Protein AF-E9HRP8-F1 (afdb_monomer_lite)

Radius of gyration: 35.55 Å; chains: 1; bounding box: 90×83×87 Å

Sequence (215 aa):
MPLSLRKKQAQAALKKEDPLVMDTKLKIIEILQFIMNMRLDYRISCLLSIFRREFDESSPSGGASGNDTPKLLEKRIDLESISLKAESIFDNHHTKIIGDLDGQGGKTFLRVLLLLTMHDSPPLVSGALRLLFRHFSQRHEVLQAFKQVQLLVSDSDVESYKQIKADLDGLRLLVEKSELWVYKAKMATAEDEVGSPGINGGGGDEKTVAIKKDL

Structure (mmCIF, N/CA/C/O backbone):
data_AF-E9HRP8-F1
#
_entry.id   AF-E9HRP8-F1
#
loop_
_atom_site.group_PDB
_atom_site.id
_atom_site.type_symbol
_atom_site.label_atom_id
_atom_site.label_alt_id
_atom_site.label_comp_id
_atom_site.label_asym_id
_atom_site.label_entity_id
_atom_site.label_seq_id
_atom_site.pdbx_PDB_ins_code
_atom_site.Cartn_x
_atom_site.Cartn_y
_atom_site.Cartn_z
_atom_site.occupancy
_atom_site.B_iso_or_equiv
_atom_site.auth_seq_id
_atom_site.auth_comp_id
_atom_site.auth_asym_id
_atom_site.auth_atom_id
_atom_site.pdbx_PDB_model_num
ATOM 1 N N . MET A 1 1 ? -33.328 8.667 49.469 1.00 52.31 1 MET A N 1
ATOM 2 C CA . MET A 1 1 ? -32.592 8.630 48.182 1.00 52.31 1 MET A CA 1
ATOM 3 C C . MET A 1 1 ? -33.065 7.420 47.377 1.00 52.31 1 MET A C 1
ATOM 5 O O . MET A 1 1 ? -32.962 6.316 47.903 1.00 52.31 1 MET A O 1
ATOM 9 N N . PRO A 1 2 ? -33.642 7.582 46.172 1.00 62.62 2 PRO A N 1
ATOM 10 C CA . PRO A 1 2 ? -34.281 6.479 45.453 1.00 62.62 2 PRO A CA 1
ATOM 11 C C . PRO A 1 2 ? -33.259 5.505 44.835 1.00 62.62 2 PRO A C 1
ATOM 13 O O . PRO A 1 2 ? -32.265 5.908 44.229 1.00 62.62 2 PRO A O 1
ATOM 16 N N . LEU A 1 3 ? -33.530 4.203 44.973 1.00 54.78 3 LEU A N 1
ATOM 17 C CA . LEU A 1 3 ? -32.705 3.067 44.517 1.00 54.78 3 LEU A CA 1
ATOM 18 C C . LEU A 1 3 ? -32.399 3.075 43.002 1.00 54.78 3 LEU A C 1
ATOM 20 O O . LEU A 1 3 ? -31.435 2.452 42.554 1.00 54.78 3 LEU A O 1
ATOM 24 N N . SER A 1 4 ? -33.184 3.815 42.215 1.00 57.22 4 SER A N 1
ATOM 25 C CA . SER A 1 4 ? -33.002 4.017 40.773 1.00 57.22 4 SER A CA 1
ATOM 26 C C . SER A 1 4 ? -31.704 4.756 40.427 1.00 57.22 4 SER A C 1
ATOM 28 O O . SER A 1 4 ? -31.060 4.427 39.430 1.00 57.22 4 SER A O 1
ATOM 30 N N . LEU A 1 5 ? -31.271 5.698 41.271 1.00 56.72 5 LEU A N 1
ATOM 31 C CA . LEU A 1 5 ? -30.040 6.460 41.054 1.00 56.72 5 LEU A CA 1
ATOM 32 C C . LEU A 1 5 ? -28.792 5.610 41.333 1.00 56.72 5 LEU A C 1
ATOM 34 O O . LEU A 1 5 ? -27.818 5.687 40.589 1.00 56.72 5 LEU A O 1
ATOM 38 N N . ARG A 1 6 ? -28.858 4.716 42.332 1.00 57.97 6 ARG A N 1
ATOM 39 C CA . ARG A 1 6 ? -27.798 3.738 42.630 1.00 57.97 6 ARG A CA 1
ATOM 40 C C . ARG A 1 6 ? -27.628 2.704 41.518 1.00 57.97 6 ARG A C 1
ATOM 42 O O . ARG A 1 6 ? -26.495 2.392 41.181 1.00 57.97 6 ARG A O 1
ATOM 49 N N . LYS A 1 7 ? -28.714 2.213 40.903 1.00 55.69 7 LYS A N 1
ATOM 50 C CA . LYS A 1 7 ? -28.620 1.317 39.730 1.00 55.69 7 LYS A CA 1
ATOM 51 C C . LYS A 1 7 ? -28.005 2.017 38.513 1.00 55.69 7 LYS A C 1
ATOM 53 O O . LYS A 1 7 ? -27.153 1.426 37.859 1.00 55.69 7 LYS A O 1
ATOM 58 N N . LYS A 1 8 ? -28.368 3.280 38.251 1.00 56.06 8 LYS A N 1
ATOM 59 C CA . LYS A 1 8 ? -27.757 4.095 37.181 1.00 56.06 8 LYS A CA 1
ATOM 60 C C . LYS A 1 8 ? -26.274 4.383 37.437 1.00 56.06 8 LYS A C 1
ATOM 62 O O . LYS A 1 8 ? -25.475 4.275 36.516 1.00 56.06 8 LYS A O 1
ATOM 67 N N . GLN A 1 9 ? -25.896 4.700 38.676 1.00 53.97 9 GLN A N 1
ATOM 68 C CA . GLN A 1 9 ? -24.499 4.922 39.065 1.00 53.97 9 GLN A CA 1
ATOM 69 C C . GLN A 1 9 ? -23.677 3.625 39.074 1.00 53.97 9 GLN A C 1
ATOM 71 O O . GLN A 1 9 ? -22.526 3.651 38.661 1.00 53.97 9 GLN A O 1
ATOM 76 N N . ALA A 1 10 ? -24.263 2.485 39.452 1.00 51.84 10 ALA A N 1
ATOM 77 C CA . ALA A 1 10 ? -23.611 1.177 39.370 1.00 51.84 10 ALA A CA 1
ATOM 78 C C . ALA A 1 10 ? -23.413 0.721 37.913 1.00 51.84 10 ALA A C 1
ATOM 80 O O . ALA A 1 10 ? -22.346 0.222 37.574 1.00 51.84 10 ALA A O 1
ATOM 81 N N . GLN A 1 11 ? -24.385 0.964 37.023 1.00 49.06 11 GLN A N 1
ATOM 82 C CA . GLN A 1 11 ? -24.210 0.766 35.577 1.00 49.06 11 GLN A CA 1
ATOM 83 C C . GLN A 1 11 ? -23.183 1.731 34.972 1.00 49.06 11 GLN A C 1
ATOM 85 O O . GLN A 1 11 ? -22.427 1.326 34.101 1.00 49.06 11 GLN A O 1
ATOM 90 N N . ALA A 1 12 ? -23.117 2.984 35.430 1.00 51.56 12 ALA A N 1
ATOM 91 C CA . ALA A 1 12 ? -22.094 3.937 34.991 1.00 51.56 12 ALA A CA 1
ATOM 92 C C . ALA A 1 12 ? -20.687 3.575 35.507 1.00 51.56 12 ALA A C 1
ATOM 94 O O . ALA A 1 12 ? -19.706 3.788 34.802 1.00 51.56 12 ALA A O 1
ATOM 95 N N . ALA A 1 13 ? -20.587 2.985 36.701 1.00 48.41 13 ALA A N 1
ATOM 96 C CA . ALA A 1 13 ? -19.336 2.480 37.263 1.00 48.41 13 ALA A CA 1
ATOM 97 C C . ALA A 1 13 ? -18.855 1.195 36.563 1.00 48.41 13 ALA A C 1
ATOM 99 O O . ALA A 1 13 ? -17.661 1.048 36.342 1.00 48.41 13 ALA A O 1
ATOM 100 N N . LEU A 1 14 ? -19.774 0.319 36.135 1.00 49.25 14 LEU A N 1
ATOM 101 C CA . LEU A 1 14 ? -19.479 -0.847 35.284 1.00 49.25 14 LEU A CA 1
ATOM 102 C C . LEU A 1 14 ? -19.103 -0.463 33.839 1.00 49.25 14 LEU A C 1
ATOM 104 O O . LEU A 1 14 ? -18.456 -1.243 33.151 1.00 49.25 14 LEU A O 1
ATOM 108 N N . LYS A 1 15 ? -19.500 0.731 33.376 1.00 54.03 15 LYS A N 1
ATOM 109 C CA . LYS A 1 15 ? -19.160 1.283 32.051 1.00 54.03 15 LYS A CA 1
ATOM 110 C C . LYS A 1 15 ? -17.794 1.967 31.986 1.00 54.03 15 LYS A C 1
ATOM 112 O O . LYS A 1 15 ? -17.352 2.318 30.894 1.00 54.03 15 LYS A O 1
ATOM 117 N N . LYS A 1 16 ? -17.134 2.199 33.124 1.00 58.97 16 LYS A N 1
ATOM 118 C CA . LYS A 1 16 ? -15.779 2.749 33.143 1.00 58.97 16 LYS A CA 1
ATOM 119 C C . LYS A 1 16 ? -14.826 1.594 32.865 1.00 58.97 16 LYS A C 1
ATOM 121 O O . LYS A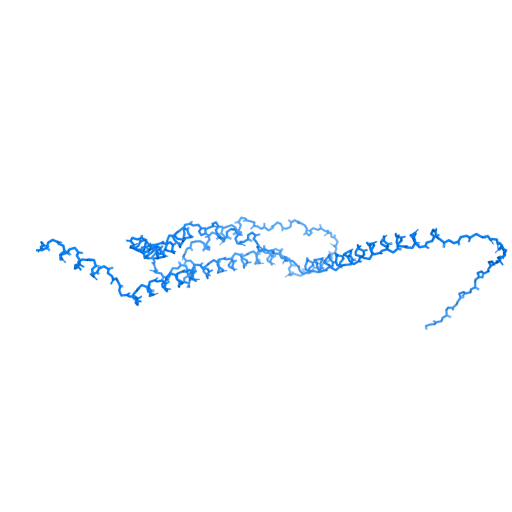 1 16 ? -14.406 0.891 33.777 1.00 58.97 16 LYS A O 1
ATOM 126 N N . GLU A 1 17 ? -14.606 1.337 31.583 1.00 63.78 17 GLU A N 1
ATOM 127 C CA . GLU A 1 17 ? -13.664 0.316 31.151 1.00 63.78 17 GLU A CA 1
ATOM 128 C C . GLU A 1 17 ? -12.289 0.591 31.771 1.00 63.78 17 GLU A C 1
ATOM 130 O O . GLU A 1 17 ? -11.898 1.753 31.922 1.00 63.78 17 GLU A O 1
ATOM 135 N N . ASP A 1 18 ? -11.596 -0.472 32.183 1.00 80.19 18 ASP A N 1
ATOM 136 C CA . ASP A 1 18 ? -10.260 -0.365 32.763 1.00 80.19 18 ASP A CA 1
ATOM 137 C C . ASP A 1 18 ? -9.366 0.442 31.799 1.00 80.19 18 ASP A C 1
ATOM 139 O O . ASP A 1 18 ? -9.326 0.111 30.605 1.00 80.19 18 ASP A O 1
ATOM 143 N N . PRO A 1 19 ? -8.674 1.501 32.265 1.00 84.62 19 PRO A N 1
ATOM 144 C CA . PRO A 1 19 ? -7.743 2.267 31.440 1.00 84.62 19 PRO A CA 1
ATOM 145 C C . PRO A 1 19 ? -6.794 1.379 30.624 1.00 84.62 19 PRO A C 1
ATOM 147 O O . PRO A 1 19 ? -6.549 1.664 29.454 1.00 84.62 19 PRO A O 1
ATOM 150 N N . LEU A 1 20 ? -6.355 0.248 31.187 1.00 87.00 20 LEU A N 1
ATOM 151 C CA . LEU A 1 20 ? -5.479 -0.703 30.505 1.00 87.00 20 LEU A CA 1
ATOM 152 C C . LEU A 1 20 ? -6.155 -1.378 29.298 1.00 87.00 20 LEU A C 1
ATOM 154 O O . LEU A 1 20 ? -5.522 -1.611 28.265 1.00 87.00 20 LEU A O 1
ATOM 158 N N . VAL A 1 21 ? -7.450 -1.690 29.400 1.00 88.94 21 VAL A N 1
ATOM 159 C CA . VAL A 1 21 ? -8.232 -2.272 28.297 1.00 88.94 21 VAL A CA 1
ATOM 160 C C . VAL A 1 21 ? -8.410 -1.242 27.186 1.00 88.94 21 VAL A C 1
ATOM 162 O O . VAL A 1 21 ? -8.265 -1.581 26.010 1.00 88.94 21 VAL A O 1
ATOM 165 N N . MET A 1 22 ? -8.655 0.020 27.541 1.00 89.88 22 MET A N 1
ATOM 166 C CA . MET A 1 22 ? -8.729 1.111 26.568 1.00 89.88 22 MET A CA 1
ATOM 167 C C . MET A 1 22 ? -7.402 1.320 25.834 1.00 89.88 22 MET A C 1
ATOM 169 O O . MET A 1 22 ? -7.402 1.386 24.602 1.00 89.88 22 MET A O 1
ATOM 173 N N . ASP A 1 23 ? -6.283 1.342 26.557 1.00 91.38 23 ASP A N 1
ATOM 174 C CA . ASP A 1 23 ? -4.944 1.446 25.968 1.00 91.38 23 ASP A CA 1
ATOM 175 C C . ASP A 1 23 ? -4.653 0.261 25.043 1.00 91.38 23 ASP A C 1
ATOM 177 O O . ASP A 1 23 ? -4.164 0.432 23.925 1.00 91.38 23 ASP A O 1
ATOM 181 N N . THR A 1 24 ? -5.050 -0.945 25.453 1.00 93.19 24 THR A N 1
ATOM 182 C CA . THR A 1 24 ? -4.925 -2.150 24.624 1.00 93.19 24 THR A CA 1
ATOM 183 C C . THR A 1 24 ? -5.731 -2.021 23.331 1.00 93.19 24 THR A C 1
ATOM 185 O O . THR A 1 24 ? -5.226 -2.329 22.252 1.00 93.19 24 THR A O 1
ATOM 188 N N . LYS A 1 25 ? -6.969 -1.517 23.393 1.00 92.25 25 LYS A N 1
ATOM 189 C CA . LYS A 1 25 ? -7.808 -1.299 22.204 1.00 92.25 25 LYS A CA 1
ATOM 190 C C . LYS A 1 25 ? -7.234 -0.237 21.265 1.00 92.25 25 LYS A C 1
ATOM 192 O O . LYS A 1 25 ? -7.278 -0.417 20.047 1.00 92.25 25 LYS A O 1
ATOM 197 N N . LEU A 1 26 ? -6.665 0.842 21.801 1.00 92.81 26 LEU A N 1
ATOM 198 C CA . LEU A 1 26 ? -5.945 1.834 20.997 1.00 92.81 26 LEU A CA 1
ATOM 199 C C . LEU A 1 26 ? -4.700 1.216 20.352 1.00 92.81 26 LEU A C 1
ATOM 201 O O . LEU A 1 26 ? -4.446 1.439 19.168 1.00 92.81 26 LEU A O 1
ATOM 205 N N . LYS A 1 27 ? -3.983 0.351 21.077 1.00 94.94 27 LYS A N 1
ATOM 206 C CA . LYS A 1 27 ? -2.830 -0.359 20.526 1.00 94.94 27 LYS A CA 1
ATOM 207 C C . LYS A 1 27 ? -3.216 -1.322 19.406 1.00 94.94 27 LYS A C 1
ATOM 209 O O . LYS A 1 27 ? -2.506 -1.407 18.405 1.00 94.94 27 LYS A O 1
ATOM 214 N N . ILE A 1 28 ? -4.369 -1.984 19.518 1.00 92.00 28 ILE A N 1
ATOM 215 C CA . ILE A 1 28 ? -4.944 -2.779 18.425 1.00 92.00 28 ILE A CA 1
ATOM 216 C C . ILE A 1 28 ? -5.132 -1.899 17.183 1.00 92.00 28 ILE A C 1
ATOM 218 O O . ILE A 1 28 ? -4.693 -2.288 16.106 1.00 92.00 28 ILE A O 1
ATOM 222 N N . ILE A 1 29 ? -5.699 -0.694 17.308 1.00 93.44 29 ILE A N 1
ATOM 223 C CA . ILE A 1 29 ? -5.870 0.230 16.172 1.00 93.44 29 ILE A CA 1
ATOM 224 C C . ILE A 1 29 ? -4.530 0.585 15.509 1.00 93.44 29 ILE A C 1
ATOM 226 O O . ILE A 1 29 ? -4.453 0.647 14.282 1.00 93.44 29 ILE A O 1
ATOM 230 N N . GLU A 1 30 ? -3.465 0.809 16.276 1.00 94.44 30 GLU A N 1
ATOM 231 C CA . GLU A 1 30 ? -2.127 1.055 15.718 1.00 94.44 30 GLU A CA 1
ATOM 232 C C . GLU A 1 30 ? -1.588 -0.153 14.943 1.00 94.44 30 GLU A C 1
ATOM 234 O O . GLU A 1 30 ? -1.087 0.002 13.829 1.00 94.44 30 GLU A O 1
ATOM 239 N N . ILE A 1 31 ? -1.739 -1.361 15.492 1.00 92.50 31 ILE A N 1
ATOM 240 C CA . ILE A 1 31 ? -1.313 -2.602 14.830 1.00 92.50 31 ILE A CA 1
ATOM 241 C C . ILE A 1 31 ? -2.098 -2.810 13.529 1.00 92.50 31 ILE A C 1
ATOM 243 O O . ILE A 1 31 ? -1.513 -3.128 12.494 1.00 92.50 31 ILE A O 1
ATOM 247 N N . LEU A 1 32 ? -3.414 -2.581 13.549 1.00 90.81 32 LEU A N 1
ATOM 248 C CA . LEU A 1 32 ? -4.253 -2.683 12.356 1.00 90.81 32 LEU A CA 1
ATOM 249 C C . LEU A 1 32 ? -3.856 -1.643 11.294 1.00 90.81 32 LEU A C 1
ATOM 251 O O . LEU A 1 32 ? -3.80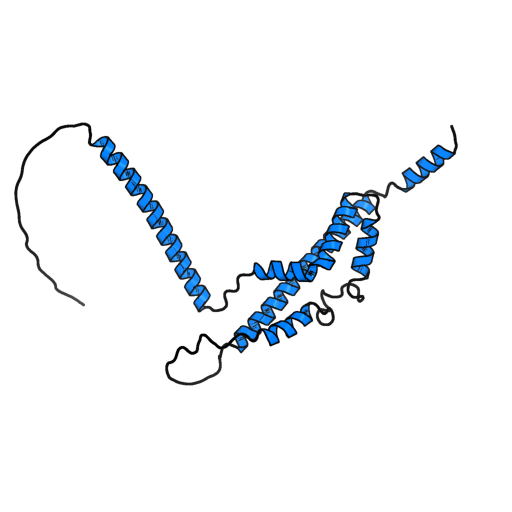6 -1.979 10.112 1.00 90.81 32 LEU A O 1
ATOM 255 N N . GLN A 1 33 ? -3.505 -0.413 11.689 1.00 92.12 33 GLN A N 1
ATOM 256 C CA . GLN A 1 33 ? -2.966 0.601 10.769 1.00 92.12 33 GLN A CA 1
ATOM 257 C C . GLN A 1 33 ? -1.641 0.161 10.143 1.00 92.12 33 GLN A C 1
ATOM 259 O O . GLN A 1 33 ? -1.474 0.279 8.928 1.00 92.12 33 GLN A O 1
ATOM 264 N N . PHE A 1 34 ? -0.723 -0.382 10.943 1.00 92.56 34 PHE A N 1
ATOM 265 C CA . PHE A 1 34 ? 0.550 -0.902 10.450 1.00 92.56 34 PHE A CA 1
ATOM 266 C C . PHE A 1 34 ? 0.346 -2.018 9.419 1.00 92.56 34 PHE A C 1
ATOM 268 O O . PHE A 1 34 ? 0.922 -1.971 8.334 1.00 92.56 34 PHE A O 1
ATOM 275 N N . ILE A 1 35 ? -0.540 -2.972 9.714 1.00 88.56 35 ILE A N 1
ATOM 276 C CA . ILE A 1 35 ? -0.907 -4.051 8.792 1.00 88.56 35 ILE A CA 1
ATOM 277 C C . ILE A 1 35 ? -1.444 -3.495 7.468 1.00 88.56 35 ILE A C 1
ATOM 279 O O . ILE A 1 35 ? -1.067 -3.978 6.401 1.00 88.56 35 ILE A O 1
ATOM 283 N N . MET A 1 36 ? -2.319 -2.485 7.515 1.00 87.88 36 MET A N 1
ATOM 284 C CA . MET A 1 36 ? -2.862 -1.869 6.303 1.00 87.88 36 MET A CA 1
ATOM 285 C C . MET A 1 36 ? -1.785 -1.187 5.457 1.00 87.88 36 MET A C 1
ATOM 287 O O . MET A 1 36 ? -1.803 -1.323 4.235 1.00 87.88 36 MET A O 1
ATOM 291 N N . ASN A 1 37 ? -0.833 -0.501 6.090 1.00 90.81 37 ASN A N 1
ATOM 292 C CA . ASN A 1 37 ? 0.284 0.130 5.388 1.00 90.81 37 ASN A CA 1
ATOM 293 C C . ASN A 1 37 ? 1.230 -0.917 4.781 1.00 90.81 37 ASN A C 1
ATOM 295 O O . ASN A 1 37 ? 1.552 -0.833 3.604 1.00 90.81 37 ASN A O 1
ATOM 299 N N . MET A 1 38 ? 1.590 -1.964 5.531 1.00 89.75 38 MET A N 1
ATOM 300 C CA . MET A 1 38 ? 2.405 -3.068 5.006 1.00 89.75 38 MET A CA 1
ATOM 301 C C . MET A 1 38 ? 1.734 -3.785 3.831 1.00 89.75 38 MET A C 1
ATOM 303 O O . MET A 1 38 ? 2.395 -4.144 2.858 1.00 89.75 38 MET A O 1
ATOM 307 N N . ARG A 1 39 ? 0.406 -3.960 3.880 1.00 86.81 39 ARG A N 1
ATOM 308 C CA . ARG A 1 39 ? -0.376 -4.475 2.746 1.00 86.81 39 ARG A CA 1
ATOM 309 C C . ARG A 1 39 ? -0.276 -3.567 1.524 1.00 86.81 39 ARG A C 1
ATOM 311 O O . ARG A 1 39 ? -0.135 -4.085 0.419 1.00 86.81 39 ARG A O 1
ATOM 318 N N . LEU A 1 40 ? -0.380 -2.251 1.709 1.00 89.62 40 LEU A N 1
ATOM 319 C CA . LEU A 1 40 ? -0.251 -1.280 0.624 1.00 89.62 40 LEU A CA 1
ATOM 320 C C . LEU A 1 40 ? 1.132 -1.392 -0.034 1.00 89.62 40 LEU A C 1
ATOM 322 O O . LEU A 1 40 ? 1.202 -1.647 -1.234 1.00 89.62 40 LEU A O 1
ATOM 326 N N . ASP A 1 41 ? 2.205 -1.317 0.752 1.00 90.94 41 ASP A N 1
ATOM 327 C CA . ASP A 1 41 ? 3.591 -1.383 0.265 1.00 90.94 41 ASP A CA 1
ATOM 328 C C . ASP A 1 41 ? 3.891 -2.691 -0.469 1.00 90.94 41 ASP A C 1
ATOM 330 O O . ASP A 1 41 ? 4.533 -2.695 -1.522 1.00 90.94 41 ASP A O 1
ATOM 334 N N . TYR A 1 42 ? 3.387 -3.812 0.050 1.00 89.94 42 TYR A N 1
ATOM 335 C CA . TYR A 1 42 ? 3.533 -5.110 -0.598 1.00 89.94 42 TYR A CA 1
ATOM 336 C C . TYR A 1 42 ? 2.836 -5.142 -1.963 1.00 89.94 42 TYR A C 1
ATOM 338 O O . TYR A 1 42 ? 3.424 -5.583 -2.948 1.00 89.94 42 TYR A O 1
ATOM 346 N N . ARG A 1 43 ? 1.604 -4.624 -2.056 1.00 89.75 43 ARG A N 1
ATOM 347 C CA . ARG A 1 43 ? 0.868 -4.556 -3.329 1.00 89.75 43 ARG A CA 1
ATOM 348 C C . ARG A 1 43 ? 1.565 -3.660 -4.346 1.00 89.75 43 ARG A C 1
ATOM 350 O O . ARG A 1 43 ? 1.661 -4.046 -5.508 1.00 89.75 43 ARG A O 1
ATOM 357 N N . ILE A 1 44 ? 2.084 -2.510 -3.913 1.00 91.44 44 ILE A N 1
ATOM 358 C CA . ILE A 1 44 ? 2.893 -1.629 -4.766 1.00 91.44 44 ILE A CA 1
ATOM 359 C C . ILE A 1 44 ? 4.139 -2.373 -5.247 1.00 91.44 44 ILE A C 1
ATOM 361 O O . ILE A 1 44 ? 4.402 -2.410 -6.444 1.00 91.44 44 ILE A O 1
ATOM 365 N N . SER A 1 45 ? 4.850 -3.053 -4.350 1.00 90.62 45 SER A N 1
ATOM 366 C CA . SER A 1 45 ? 6.045 -3.835 -4.687 1.00 90.62 45 SER A CA 1
ATOM 367 C C . SER A 1 45 ? 5.754 -4.961 -5.692 1.00 90.62 45 SER A C 1
ATOM 369 O O . SER A 1 45 ? 6.533 -5.178 -6.623 1.00 90.62 45 SER A O 1
ATOM 371 N N . CYS A 1 46 ? 4.618 -5.655 -5.561 1.00 90.00 46 CYS A N 1
ATOM 372 C CA . CYS A 1 46 ? 4.160 -6.650 -6.534 1.00 90.00 46 CYS A CA 1
ATOM 373 C C . CYS A 1 46 ? 3.851 -6.023 -7.898 1.00 90.00 46 CYS A C 1
ATOM 375 O O . CYS A 1 46 ? 4.317 -6.545 -8.909 1.00 90.00 46 CYS A O 1
ATOM 377 N N . LEU A 1 47 ? 3.120 -4.901 -7.937 1.00 90.38 47 LEU A N 1
ATOM 378 C CA . LEU A 1 47 ? 2.830 -4.179 -9.181 1.00 90.38 47 LEU A CA 1
ATOM 379 C C . LEU A 1 47 ? 4.121 -3.755 -9.883 1.00 90.38 47 LEU A C 1
ATOM 381 O O . LEU A 1 47 ? 4.297 -4.033 -11.066 1.00 90.38 47 LEU A O 1
ATOM 385 N N . LEU A 1 48 ? 5.058 -3.164 -9.142 1.00 89.19 48 LEU A N 1
ATOM 386 C CA . LEU A 1 48 ? 6.368 -2.775 -9.662 1.00 89.19 48 LEU A CA 1
ATOM 387 C C . LEU A 1 48 ? 7.149 -3.970 -10.209 1.00 89.19 48 LEU A C 1
ATOM 389 O O . LEU A 1 48 ? 7.773 -3.865 -11.258 1.00 89.19 48 LEU A O 1
ATOM 393 N N . SER A 1 49 ? 7.074 -5.121 -9.542 1.00 87.94 49 SER A N 1
ATOM 394 C CA . SER A 1 49 ? 7.728 -6.348 -10.005 1.00 87.94 49 SER A CA 1
ATOM 395 C C . SER A 1 49 ? 7.109 -6.897 -11.296 1.00 87.94 49 SER A C 1
ATOM 397 O O . SER A 1 49 ? 7.841 -7.408 -12.141 1.00 87.94 49 SER A O 1
ATOM 399 N N . ILE A 1 50 ? 5.784 -6.791 -11.465 1.00 88.94 50 ILE A N 1
ATOM 400 C CA . ILE A 1 50 ? 5.097 -7.152 -12.717 1.00 88.94 50 ILE A CA 1
ATOM 401 C C . ILE A 1 50 ? 5.552 -6.220 -13.842 1.00 88.94 50 ILE A C 1
ATOM 403 O O . ILE A 1 50 ? 5.983 -6.706 -14.884 1.00 88.94 50 ILE A O 1
ATOM 407 N N . PHE A 1 51 ? 5.519 -4.905 -13.609 1.00 86.38 51 PHE A N 1
ATOM 408 C CA . PHE A 1 51 ? 5.958 -3.909 -14.589 1.00 86.38 51 PHE A CA 1
ATOM 409 C C . PHE A 1 51 ? 7.425 -4.091 -14.981 1.00 86.38 51 PHE A C 1
ATOM 411 O O . PHE A 1 51 ? 7.743 -4.081 -16.166 1.00 86.38 51 PHE A O 1
ATOM 418 N N . ARG A 1 52 ? 8.313 -4.312 -14.003 1.00 84.69 52 ARG A N 1
ATOM 419 C CA . ARG A 1 52 ? 9.735 -4.565 -14.256 1.00 84.69 52 ARG A CA 1
ATOM 420 C C . ARG A 1 52 ? 9.940 -5.804 -15.123 1.00 84.69 52 ARG A C 1
ATOM 422 O O . ARG A 1 52 ? 10.697 -5.740 -16.078 1.00 84.69 52 ARG A O 1
ATOM 429 N N . ARG A 1 53 ? 9.256 -6.913 -14.818 1.00 84.38 53 ARG A N 1
ATOM 430 C CA . ARG A 1 53 ? 9.387 -8.154 -15.597 1.00 84.38 53 ARG A CA 1
ATOM 431 C C . ARG A 1 53 ? 8.932 -7.972 -17.040 1.00 84.38 53 ARG A C 1
ATOM 433 O O . ARG A 1 53 ? 9.639 -8.394 -17.940 1.00 84.38 53 ARG A O 1
ATOM 440 N N . GLU A 1 54 ? 7.785 -7.337 -17.252 1.00 84.00 54 GLU A N 1
ATOM 441 C CA . GLU A 1 54 ? 7.273 -7.067 -18.602 1.00 84.00 54 GLU A CA 1
ATOM 442 C C . GLU A 1 54 ? 8.204 -6.135 -19.381 1.00 84.00 54 GLU A C 1
ATOM 444 O O . GLU A 1 54 ? 8.426 -6.333 -20.572 1.00 84.00 54 GLU A O 1
ATOM 449 N N . PHE A 1 55 ? 8.823 -5.163 -18.707 1.00 76.69 55 PHE A N 1
ATOM 450 C CA . PHE A 1 55 ? 9.816 -4.305 -19.341 1.00 76.69 55 PHE A CA 1
ATOM 451 C C . PHE A 1 55 ? 11.110 -5.057 -19.697 1.00 76.69 55 PHE A C 1
ATOM 453 O O . PHE A 1 55 ? 11.601 -4.933 -20.823 1.00 76.69 55 PHE A O 1
ATOM 460 N N . ASP A 1 56 ? 11.622 -5.886 -18.784 1.00 77.06 56 ASP A N 1
ATOM 461 C CA . ASP A 1 56 ? 12.811 -6.721 -19.000 1.00 77.06 56 ASP A CA 1
ATOM 462 C C . ASP A 1 56 ? 12.574 -7.749 -20.128 1.00 77.06 56 ASP A C 1
ATOM 464 O O . ASP A 1 56 ? 13.422 -7.908 -21.001 1.00 77.06 56 ASP A O 1
ATOM 468 N N . GLU A 1 57 ? 11.405 -8.400 -20.175 1.00 72.12 57 GLU A N 1
ATOM 469 C CA . GLU A 1 57 ? 11.012 -9.352 -21.234 1.00 72.12 57 GLU A CA 1
ATOM 470 C C . GLU A 1 57 ? 10.744 -8.654 -22.581 1.00 72.12 57 GLU A C 1
ATOM 472 O O . GLU A 1 57 ? 10.997 -9.203 -23.662 1.00 72.12 57 GLU A O 1
ATOM 477 N N . SER A 1 58 ? 10.269 -7.407 -22.543 1.00 62.72 58 SER A N 1
ATOM 478 C CA . SER A 1 58 ? 10.146 -6.584 -23.744 1.00 62.72 58 SER A CA 1
ATOM 479 C C . SER A 1 58 ? 11.514 -6.133 -24.277 1.00 62.72 58 SER A C 1
ATOM 481 O O . SER A 1 58 ? 11.650 -5.948 -25.489 1.00 62.72 58 SER A O 1
ATOM 483 N N . SER A 1 59 ? 12.554 -6.070 -23.441 1.00 58.84 59 SER A N 1
ATOM 484 C CA . SER A 1 59 ? 13.913 -5.693 -23.842 1.00 58.84 59 SER A CA 1
ATOM 485 C C . SER A 1 59 ? 14.668 -6.890 -24.445 1.00 58.84 59 SER A C 1
ATOM 487 O O . SER A 1 59 ? 14.894 -7.893 -23.772 1.00 58.84 59 SER A O 1
ATOM 489 N N . PRO A 1 60 ? 15.087 -6.847 -25.723 1.00 53.78 60 PRO A N 1
ATOM 490 C CA . PRO A 1 60 ? 15.783 -7.969 -26.336 1.00 53.78 60 PRO A CA 1
ATOM 491 C C . PRO A 1 60 ? 17.217 -8.040 -25.801 1.00 53.78 60 PRO A C 1
ATOM 493 O O . PRO A 1 60 ? 18.090 -7.304 -26.251 1.00 53.78 60 PRO A O 1
ATOM 496 N N . SER A 1 61 ? 17.497 -8.950 -24.872 1.00 61.81 61 SER A N 1
ATOM 497 C CA . SER A 1 61 ? 18.875 -9.343 -24.561 1.00 61.81 61 SER A CA 1
ATOM 498 C C . SER A 1 61 ? 19.072 -10.822 -24.886 1.00 61.81 61 SER A C 1
ATOM 500 O O . SER A 1 61 ? 18.841 -11.711 -24.074 1.00 61.81 61 SER A O 1
ATOM 502 N N . GLY A 1 62 ? 19.473 -11.083 -26.136 1.00 46.06 62 GLY A N 1
ATOM 503 C CA . GLY A 1 62 ? 19.713 -12.441 -26.620 1.00 46.06 62 GLY A CA 1
ATOM 504 C C . GLY A 1 62 ? 20.132 -12.559 -28.089 1.00 46.06 62 GLY A C 1
ATOM 505 O O . GLY A 1 62 ? 19.476 -13.271 -28.833 1.00 46.06 62 GLY A O 1
ATOM 506 N N . GLY A 1 63 ? 21.237 -11.916 -28.489 1.00 45.81 63 GLY A N 1
ATOM 507 C CA . GLY A 1 63 ? 22.095 -12.420 -29.575 1.00 45.81 63 GLY A CA 1
ATOM 508 C C . GLY A 1 63 ? 21.893 -11.892 -31.008 1.00 45.81 63 GLY A C 1
ATOM 509 O O . GLY A 1 63 ? 20.858 -12.088 -31.627 1.00 45.81 63 GLY A O 1
ATOM 510 N N . ALA A 1 64 ? 23.006 -11.377 -31.544 1.00 44.06 64 ALA A N 1
ATOM 511 C CA . ALA A 1 64 ? 23.433 -11.335 -32.949 1.00 44.06 64 ALA A CA 1
ATOM 512 C C . ALA A 1 64 ? 22.856 -10.285 -33.934 1.00 44.06 64 ALA A C 1
ATOM 514 O O . ALA A 1 64 ? 21.750 -10.391 -34.444 1.00 44.06 64 ALA A O 1
ATOM 515 N N . SER A 1 65 ? 23.800 -9.430 -34.357 1.00 41.28 65 SER A N 1
ATOM 516 C CA . SER A 1 65 ? 24.060 -8.995 -35.739 1.00 41.28 65 SER A CA 1
ATOM 517 C C . SER A 1 65 ? 23.297 -7.789 -36.300 1.00 41.28 65 SER A C 1
ATOM 519 O O . SER A 1 65 ? 22.164 -7.909 -36.739 1.00 41.28 65 SER A O 1
ATOM 521 N N . GLY A 1 66 ? 24.042 -6.682 -36.426 1.00 48.16 66 GLY A N 1
ATOM 522 C CA . GLY A 1 66 ? 24.176 -5.914 -37.670 1.00 48.16 66 GLY A CA 1
ATOM 523 C C . GLY A 1 66 ? 22.984 -5.079 -38.152 1.00 48.16 66 GLY A C 1
ATOM 524 O O . GLY A 1 66 ? 21.924 -5.605 -38.461 1.00 48.16 66 GLY A O 1
ATOM 525 N N . ASN A 1 67 ? 23.274 -3.796 -38.380 1.00 39.53 67 ASN A N 1
ATOM 526 C CA . ASN A 1 67 ? 22.495 -2.775 -39.087 1.00 39.53 67 ASN A CA 1
ATOM 527 C C . ASN A 1 67 ? 21.319 -2.119 -38.348 1.00 39.53 67 ASN A C 1
ATOM 529 O O . ASN A 1 67 ? 20.207 -2.634 -38.273 1.00 39.53 67 ASN A O 1
ATOM 533 N N . ASP A 1 68 ? 21.592 -0.887 -37.911 1.00 47.03 68 ASP A N 1
ATOM 534 C CA . ASP A 1 68 ? 20.879 0.331 -38.305 1.00 47.03 68 ASP A CA 1
ATOM 535 C C . ASP A 1 68 ? 19.372 0.189 -38.550 1.00 47.03 68 ASP A C 1
ATOM 537 O O . ASP A 1 68 ? 18.919 -0.132 -39.645 1.00 47.03 68 ASP A O 1
ATOM 541 N N . THR A 1 69 ? 18.573 0.506 -37.531 1.00 42.06 69 THR A N 1
ATOM 542 C CA . THR A 1 69 ? 17.359 1.340 -37.644 1.00 42.06 69 THR A CA 1
ATOM 543 C C . THR A 1 69 ? 16.789 1.611 -36.245 1.00 42.06 69 THR A C 1
ATOM 545 O O . THR A 1 69 ? 16.768 0.707 -35.407 1.00 42.06 69 THR A O 1
ATOM 548 N N . PRO A 1 70 ? 16.266 2.818 -35.956 1.00 44.06 70 PRO A N 1
ATOM 549 C CA . PRO A 1 70 ? 15.658 3.136 -34.671 1.00 44.06 70 PRO A CA 1
ATOM 550 C C . PRO A 1 70 ? 14.240 2.546 -34.620 1.00 44.06 70 PRO A C 1
ATOM 552 O O . PRO A 1 70 ? 13.246 3.258 -34.685 1.00 44.06 70 PRO A O 1
ATOM 555 N N . LYS A 1 71 ? 14.127 1.220 -34.508 1.00 42.88 71 LYS A N 1
ATOM 556 C CA . LYS A 1 71 ? 12.871 0.522 -34.160 1.00 42.88 71 LYS A CA 1
ATOM 557 C C . LYS A 1 71 ? 12.683 0.399 -32.640 1.00 42.88 71 LYS A C 1
ATOM 559 O O . LYS A 1 71 ? 11.939 -0.452 -32.167 1.00 42.88 71 LYS A O 1
ATOM 564 N N . LEU A 1 72 ? 13.374 1.241 -31.870 1.00 45.78 72 LEU A N 1
ATOM 565 C CA . LEU A 1 72 ? 13.442 1.188 -30.406 1.00 45.78 72 LEU A CA 1
ATOM 566 C C . LEU A 1 72 ? 12.211 1.803 -29.709 1.00 45.78 72 LEU A C 1
ATOM 568 O O . LEU A 1 72 ? 12.091 1.712 -28.496 1.00 45.78 72 LEU A O 1
ATOM 572 N N . LEU A 1 73 ? 11.290 2.419 -30.459 1.00 44.41 73 LEU A N 1
ATOM 573 C CA . LEU A 1 73 ? 10.184 3.204 -29.893 1.00 44.41 73 LEU A CA 1
ATOM 574 C C . LEU A 1 73 ? 8.826 2.488 -29.827 1.00 44.41 73 LEU A C 1
ATOM 576 O O . LEU A 1 73 ? 7.890 3.047 -29.267 1.00 44.41 73 LEU A O 1
ATOM 580 N N . GLU A 1 74 ? 8.684 1.269 -30.357 1.00 46.56 74 GLU A N 1
ATOM 581 C CA . GLU A 1 74 ? 7.348 0.664 -30.524 1.00 46.56 74 GLU A CA 1
ATOM 582 C C . GLU A 1 74 ? 7.218 -0.814 -30.140 1.00 46.56 74 GLU A C 1
ATOM 584 O O . GLU A 1 74 ? 6.261 -1.477 -30.542 1.00 46.56 74 GLU A O 1
ATOM 589 N N . LYS A 1 75 ? 8.094 -1.357 -29.288 1.00 54.22 75 LYS A N 1
ATOM 590 C CA . LYS A 1 75 ? 7.724 -2.592 -28.581 1.00 54.22 75 LYS A CA 1
ATOM 591 C C . LYS A 1 75 ? 6.814 -2.204 -27.415 1.00 54.22 75 LYS A C 1
ATOM 593 O O . LYS A 1 75 ? 7.275 -1.961 -26.306 1.00 54.22 75 LYS A O 1
ATOM 598 N N . ARG A 1 76 ? 5.521 -2.019 -27.720 1.00 63.16 76 ARG A N 1
ATOM 599 C CA . ARG A 1 76 ? 4.498 -1.636 -26.739 1.00 63.16 76 ARG A CA 1
ATOM 600 C C . ARG A 1 76 ? 4.532 -2.629 -25.588 1.00 63.16 76 ARG A C 1
ATOM 602 O O . ARG A 1 76 ? 4.320 -3.818 -25.798 1.00 63.16 76 ARG A O 1
ATOM 609 N N . ILE A 1 77 ? 4.770 -2.109 -24.391 1.00 73.62 77 ILE A N 1
ATOM 610 C CA . ILE A 1 77 ? 4.461 -2.792 -23.140 1.00 73.62 77 ILE A CA 1
ATOM 611 C C . ILE A 1 77 ? 3.053 -3.390 -23.276 1.00 73.62 77 ILE A C 1
ATOM 613 O O . ILE A 1 77 ? 2.110 -2.662 -23.607 1.00 73.62 77 ILE A O 1
ATOM 617 N N . ASP A 1 78 ? 2.916 -4.698 -23.056 1.00 82.62 78 ASP A N 1
ATOM 618 C CA . ASP A 1 78 ? 1.624 -5.378 -23.120 1.00 82.62 78 ASP A CA 1
ATOM 619 C C . ASP A 1 78 ? 0.806 -5.041 -21.865 1.00 82.62 78 ASP A C 1
ATOM 621 O O . ASP A 1 78 ? 0.845 -5.714 -20.832 1.00 82.62 78 ASP A O 1
ATOM 625 N N . LEU A 1 79 ? 0.079 -3.927 -21.955 1.00 84.94 79 LEU A N 1
ATOM 626 C CA . LEU A 1 79 ? -0.777 -3.433 -20.881 1.00 84.94 79 LEU A CA 1
ATOM 627 C C . LEU A 1 79 ? -1.912 -4.410 -20.540 1.00 84.94 79 LEU A C 1
ATOM 629 O O . LEU A 1 79 ? -2.393 -4.388 -19.408 1.00 84.94 79 LEU A O 1
ATOM 633 N N . GLU A 1 80 ? -2.337 -5.262 -21.478 1.00 86.75 80 GLU A N 1
ATOM 634 C CA . GLU A 1 80 ? -3.403 -6.240 -21.251 1.00 86.75 80 GLU A CA 1
ATOM 635 C C . GLU A 1 80 ? -2.893 -7.393 -20.378 1.00 86.75 80 GLU A C 1
ATOM 637 O O . GLU A 1 80 ? -3.491 -7.690 -19.338 1.00 86.75 80 GLU A O 1
ATOM 642 N N . SER A 1 81 ? -1.721 -7.949 -20.712 1.00 86.25 81 SER A N 1
ATOM 643 C CA . SER A 1 81 ? -1.009 -8.921 -19.864 1.00 86.25 81 SER A CA 1
ATOM 644 C C . SER A 1 81 ? -0.744 -8.362 -18.461 1.00 86.25 81 SER A C 1
ATOM 646 O O . SER A 1 81 ? -1.014 -9.031 -17.455 1.00 86.25 81 SER A O 1
ATOM 648 N N . ILE A 1 82 ? -0.279 -7.109 -18.366 1.00 87.69 82 ILE A N 1
ATOM 649 C CA . ILE A 1 82 ? -0.049 -6.441 -17.076 1.00 87.69 82 ILE A CA 1
ATOM 650 C C . ILE A 1 82 ? -1.341 -6.332 -16.277 1.00 87.69 82 ILE A C 1
ATOM 652 O O . ILE A 1 82 ? -1.331 -6.631 -15.084 1.00 87.69 82 ILE A O 1
ATOM 656 N N . SER A 1 83 ? -2.441 -5.917 -16.909 1.00 87.56 83 SER A N 1
ATOM 657 C CA . SER A 1 83 ? -3.731 -5.756 -16.236 1.00 87.56 83 SER A CA 1
ATOM 658 C C . SER A 1 83 ? -4.205 -7.074 -15.627 1.00 87.56 83 SER A C 1
ATOM 660 O O . SER A 1 83 ? -4.515 -7.120 -14.437 1.00 87.56 83 SER A O 1
ATOM 662 N N . LEU A 1 84 ? -4.173 -8.166 -16.397 1.00 88.00 84 LEU A N 1
ATOM 663 C CA . LEU A 1 84 ? -4.571 -9.496 -15.924 1.00 88.00 84 LEU A CA 1
ATOM 664 C C . LEU A 1 84 ? -3.695 -9.979 -14.758 1.00 88.00 84 LEU A C 1
ATOM 666 O O . LEU A 1 84 ? -4.195 -10.480 -13.749 1.00 88.00 84 LEU A O 1
ATOM 670 N N . LYS A 1 85 ? -2.373 -9.785 -14.848 1.00 87.50 85 LYS A N 1
ATOM 671 C CA . LYS A 1 85 ? -1.444 -10.138 -13.761 1.00 87.50 85 LYS A CA 1
ATOM 672 C C . LYS A 1 85 ? -1.668 -9.258 -12.526 1.00 87.50 85 LYS A C 1
ATOM 674 O O . LYS A 1 85 ? -1.577 -9.753 -11.403 1.00 87.50 85 LYS A O 1
ATOM 679 N N . ALA A 1 86 ? -1.985 -7.978 -12.706 1.00 88.62 86 ALA A N 1
ATOM 680 C CA . ALA A 1 86 ? -2.239 -7.033 -11.624 1.00 88.62 86 ALA A CA 1
ATOM 681 C C . ALA A 1 86 ? -3.546 -7.326 -10.870 1.00 88.62 86 ALA A C 1
ATOM 683 O O . ALA A 1 86 ? -3.589 -7.149 -9.652 1.00 88.62 86 ALA A O 1
ATOM 684 N N . GLU A 1 87 ? -4.591 -7.816 -11.543 1.00 87.50 87 GLU A N 1
ATOM 685 C CA . GLU A 1 87 ? -5.845 -8.215 -10.885 1.00 87.50 87 GLU A CA 1
ATOM 686 C C . GLU A 1 87 ? -5.618 -9.304 -9.827 1.00 87.50 87 GLU A C 1
ATOM 688 O O . GLU A 1 87 ? -6.166 -9.219 -8.723 1.00 87.50 87 GLU A O 1
ATOM 693 N N . SER A 1 88 ? -4.693 -10.233 -10.089 1.00 84.12 88 SER A N 1
ATOM 694 C CA . SER A 1 88 ? -4.326 -11.296 -9.145 1.00 84.12 88 SER A CA 1
ATOM 695 C C . SER A 1 88 ? -3.724 -10.796 -7.820 1.00 84.12 88 SER A C 1
ATOM 697 O O . SER A 1 88 ? -3.731 -11.519 -6.826 1.00 84.12 88 SER A O 1
ATOM 699 N N . ILE A 1 89 ? -3.232 -9.549 -7.762 1.00 84.44 89 ILE A N 1
ATOM 700 C CA . ILE A 1 89 ? -2.725 -8.928 -6.523 1.00 84.44 89 ILE A CA 1
ATOM 701 C C . ILE A 1 89 ? -3.877 -8.597 -5.563 1.00 84.44 89 ILE A C 1
ATOM 703 O O . ILE A 1 89 ? -3.696 -8.590 -4.339 1.00 84.44 89 ILE A O 1
ATOM 707 N N . PHE A 1 90 ? -5.057 -8.296 -6.110 1.00 79.75 90 PHE A N 1
ATOM 708 C CA . PHE A 1 90 ? -6.255 -7.969 -5.337 1.00 79.75 90 PHE A CA 1
ATOM 709 C C . PHE A 1 90 ? -7.076 -9.203 -4.986 1.00 79.75 90 PHE A C 1
ATOM 711 O O . PHE A 1 90 ? -7.761 -9.196 -3.961 1.00 79.75 90 PHE A O 1
ATOM 718 N N . ASP A 1 91 ? -6.974 -10.256 -5.790 1.00 73.44 91 ASP A N 1
ATOM 719 C CA . ASP A 1 91 ? -7.511 -11.558 -5.440 1.00 73.44 91 ASP A CA 1
ATOM 720 C C . ASP A 1 91 ? -6.602 -12.190 -4.384 1.00 73.44 91 ASP A C 1
ATOM 722 O O . ASP A 1 91 ? -5.536 -12.734 -4.670 1.00 73.44 91 ASP A O 1
ATOM 726 N N . ASN A 1 92 ? -7.036 -12.115 -3.122 1.00 60.94 92 ASN A N 1
ATOM 727 C CA . ASN A 1 92 ? -6.362 -12.626 -1.918 1.00 60.94 92 ASN A CA 1
ATOM 728 C C . ASN A 1 92 ? -5.909 -14.110 -1.983 1.00 60.94 92 ASN A C 1
ATOM 730 O O . ASN A 1 92 ? -5.380 -14.634 -1.005 1.00 60.94 92 ASN A O 1
ATOM 734 N N . HIS A 1 93 ? -6.120 -14.807 -3.101 1.00 52.22 93 HIS A N 1
ATOM 735 C CA . HIS A 1 93 ? -5.820 -16.216 -3.304 1.00 52.22 93 HIS A CA 1
ATOM 736 C C . HIS A 1 93 ? -4.315 -16.514 -3.426 1.00 52.22 93 HIS A C 1
ATOM 738 O O . HIS A 1 93 ? -3.863 -17.557 -2.953 1.00 52.22 93 HIS A O 1
ATOM 744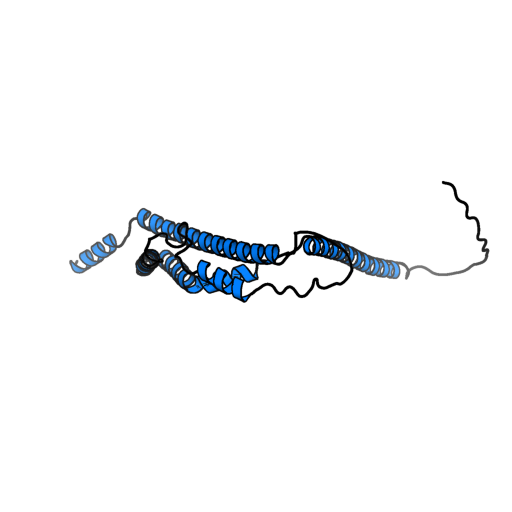 N N . HIS A 1 94 ? -3.519 -15.594 -3.987 1.00 46.47 94 HIS A N 1
ATOM 745 C CA . HIS A 1 94 ? -2.078 -15.815 -4.199 1.00 46.47 94 HIS A CA 1
ATOM 746 C C . HIS A 1 94 ? -1.167 -15.212 -3.122 1.00 46.47 94 HIS A C 1
ATOM 748 O O . HIS A 1 94 ? -0.011 -15.614 -2.992 1.00 46.47 94 HIS A O 1
ATOM 754 N N . THR A 1 95 ? -1.669 -14.301 -2.291 1.00 51.28 95 THR A N 1
ATOM 755 C CA . THR A 1 95 ? -0.858 -13.552 -1.318 1.00 51.28 95 THR A CA 1
ATOM 756 C C . THR A 1 95 ? -1.067 -14.070 0.105 1.00 51.28 95 THR A C 1
ATOM 758 O O . THR A 1 95 ? -1.387 -13.319 1.024 1.00 51.28 95 THR A O 1
ATOM 761 N N . LYS A 1 96 ? -0.842 -15.378 0.310 1.00 52.69 96 LYS A N 1
ATOM 762 C CA . LYS A 1 96 ? -1.010 -16.079 1.605 1.00 52.69 96 LYS A CA 1
ATOM 763 C C . LYS A 1 96 ? -0.290 -15.429 2.795 1.00 52.69 96 LYS A C 1
ATOM 765 O O . LYS A 1 96 ? -0.708 -15.634 3.925 1.00 52.69 96 LYS A O 1
ATOM 770 N N . ILE A 1 97 ? 0.780 -14.664 2.563 1.00 53.00 97 ILE A N 1
ATOM 771 C CA . ILE A 1 97 ? 1.600 -14.095 3.645 1.00 53.00 97 ILE A CA 1
ATOM 772 C C . ILE A 1 97 ? 0.954 -12.846 4.269 1.00 53.00 97 ILE A C 1
ATOM 774 O O . ILE A 1 97 ? 1.128 -12.610 5.460 1.00 53.00 97 ILE A O 1
ATOM 778 N N . ILE A 1 98 ? 0.192 -12.050 3.504 1.00 55.59 98 ILE A N 1
ATOM 779 C CA . ILE A 1 98 ? -0.358 -10.774 4.007 1.00 55.59 98 ILE A CA 1
ATOM 780 C C . ILE A 1 98 ? -1.822 -10.553 3.600 1.00 55.59 98 ILE A C 1
ATOM 782 O O . ILE A 1 98 ? -2.527 -9.842 4.306 1.00 55.59 98 ILE A O 1
ATOM 786 N N . GLY A 1 99 ? -2.327 -11.158 2.520 1.00 54.38 99 GLY A N 1
ATOM 787 C CA . GLY A 1 99 ? -3.684 -10.944 1.996 1.00 54.38 99 GLY A CA 1
ATOM 788 C C . GLY A 1 99 ? -4.799 -11.517 2.874 1.00 54.38 99 GLY A C 1
ATOM 789 O O . GLY A 1 99 ? -5.837 -10.874 3.049 1.00 54.38 99 GLY A O 1
ATOM 790 N N . ASP A 1 100 ? -4.553 -12.646 3.536 1.00 62.94 100 ASP A N 1
ATOM 791 C CA . ASP A 1 100 ? -5.570 -13.389 4.289 1.00 62.94 100 ASP A CA 1
ATOM 792 C C . ASP A 1 100 ? -5.113 -13.688 5.723 1.00 62.94 100 ASP A C 1
ATOM 794 O O . ASP A 1 100 ? -4.927 -14.832 6.123 1.00 62.94 100 ASP A O 1
ATOM 798 N N . LEU A 1 101 ? -4.892 -12.624 6.504 1.00 60.97 101 LEU A N 1
ATOM 799 C CA . LEU A 1 101 ? -4.456 -12.721 7.905 1.00 60.97 101 LEU A CA 1
ATOM 800 C C . LEU A 1 101 ? -5.424 -13.531 8.781 1.00 60.97 101 LEU A C 1
ATOM 802 O O . LEU A 1 101 ? -5.028 -13.997 9.845 1.00 60.97 101 LEU A O 1
ATOM 806 N N . ASP A 1 102 ? -6.683 -13.667 8.358 1.00 65.88 102 ASP A N 1
ATOM 807 C CA . ASP A 1 102 ? -7.754 -14.322 9.103 1.00 65.88 102 ASP A CA 1
ATOM 808 C C . ASP A 1 102 ? -8.384 -15.531 8.391 1.00 65.88 102 ASP A C 1
ATOM 810 O O . ASP A 1 102 ? -9.346 -16.097 8.914 1.00 65.88 102 ASP A O 1
ATOM 814 N N . GLY A 1 103 ? -7.878 -15.936 7.219 1.00 68.31 103 GLY A N 1
ATOM 815 C CA . GLY A 1 103 ? -8.425 -17.069 6.458 1.00 68.31 103 GLY A CA 1
ATOM 816 C C . GLY A 1 103 ? -9.836 -16.839 5.891 1.00 68.31 103 GLY A C 1
ATOM 817 O O . GLY A 1 103 ? -10.488 -17.783 5.445 1.00 68.31 103 GLY A O 1
ATOM 818 N N . GLN A 1 104 ? -10.372 -15.621 6.014 1.00 74.75 104 GLN A N 1
ATOM 819 C CA . GLN A 1 104 ? -11.779 -15.294 5.770 1.00 74.75 104 GLN A CA 1
ATOM 820 C C . GLN A 1 104 ? -11.948 -14.080 4.852 1.00 74.75 104 GLN A C 1
ATOM 822 O O . GLN A 1 104 ? -13.028 -13.480 4.804 1.00 74.75 104 GLN A O 1
ATOM 827 N N . GLY A 1 105 ? -10.903 -13.701 4.114 1.00 72.69 105 GLY A N 1
ATOM 828 C CA . GLY A 1 105 ? -10.962 -12.588 3.171 1.00 72.69 105 GLY A CA 1
ATOM 829 C C . GLY A 1 105 ? -11.166 -11.238 3.861 1.00 72.69 105 GLY A C 1
ATOM 830 O O . GLY A 1 105 ? -11.839 -10.367 3.314 1.00 72.69 105 GLY A O 1
ATOM 831 N N . GLY A 1 106 ? -10.638 -11.064 5.079 1.00 78.00 106 GLY A N 1
ATOM 832 C CA . GLY A 1 106 ? -10.743 -9.816 5.840 1.00 78.00 106 GLY A CA 1
ATOM 833 C C . GLY A 1 106 ? -12.073 -9.612 6.575 1.00 78.00 106 GLY A C 1
ATOM 834 O O . GLY A 1 106 ? -12.293 -8.549 7.160 1.00 78.00 106 GLY A O 1
ATOM 835 N N . LYS A 1 107 ? -12.972 -10.605 6.597 1.00 83.00 107 LYS A N 1
ATOM 836 C CA . LYS A 1 107 ? -14.254 -10.514 7.323 1.00 83.00 107 LYS A CA 1
ATOM 837 C C . LYS A 1 107 ? -14.071 -10.358 8.832 1.00 83.00 107 LYS A C 1
ATOM 839 O O . LYS A 1 107 ? -14.836 -9.630 9.461 1.00 83.00 107 LYS A O 1
ATOM 844 N N . THR A 1 108 ? -13.064 -10.996 9.423 1.00 84.69 108 THR A N 1
ATOM 845 C CA . THR A 1 108 ? -12.752 -10.856 10.854 1.00 84.69 108 THR A CA 1
ATOM 846 C C . THR A 1 108 ? -12.221 -9.464 11.138 1.00 84.69 108 THR A C 1
ATOM 848 O O . THR A 1 108 ? -12.666 -8.830 12.089 1.00 84.69 108 THR A O 1
ATOM 851 N N . PHE A 1 109 ? -11.339 -8.951 10.276 1.00 84.69 109 PHE A N 1
ATOM 852 C CA . PHE A 1 109 ? -10.848 -7.576 10.358 1.00 84.69 109 PHE A CA 1
ATOM 853 C C . PHE A 1 109 ? -12.008 -6.570 10.332 1.00 84.69 109 PHE A C 1
ATOM 855 O O . PHE A 1 109 ? -12.137 -5.755 11.243 1.00 84.69 109 PHE A O 1
ATOM 862 N N . LEU A 1 110 ? -12.915 -6.689 9.357 1.00 89.00 110 LEU A N 1
ATOM 863 C CA . LEU A 1 110 ? -14.122 -5.861 9.271 1.00 89.00 110 LEU A CA 1
ATOM 864 C C . LEU A 1 110 ? -15.008 -5.983 10.513 1.00 89.00 110 LEU A C 1
ATOM 866 O O . LEU A 1 110 ? -15.498 -4.976 11.019 1.00 89.00 110 LEU A O 1
ATOM 870 N N . ARG A 1 111 ? -15.194 -7.201 11.033 1.00 90.31 111 ARG A N 1
ATOM 871 C CA . ARG A 1 111 ? -15.992 -7.440 12.239 1.00 90.31 111 ARG A CA 1
ATOM 872 C C . ARG A 1 111 ? -15.377 -6.770 13.464 1.00 90.31 111 ARG A C 1
ATOM 874 O O . ARG A 1 111 ? -16.106 -6.140 14.224 1.00 90.31 111 ARG A O 1
ATOM 881 N N . VAL A 1 112 ? -14.061 -6.878 13.643 1.00 90.00 112 VAL A N 1
ATOM 882 C CA . VAL A 1 112 ? -13.324 -6.227 14.737 1.00 90.00 112 VAL A CA 1
ATOM 883 C C . VAL A 1 112 ? -13.434 -4.709 14.626 1.00 90.00 112 VAL A C 1
ATOM 885 O O . VAL A 1 112 ? -13.764 -4.060 15.614 1.00 90.00 112 VAL A O 1
ATOM 888 N N . LEU A 1 113 ? -13.239 -4.135 13.435 1.00 90.88 113 LEU A N 1
ATOM 889 C CA . LEU A 1 113 ? -13.408 -2.696 13.231 1.00 90.88 113 LEU A CA 1
ATOM 890 C C . LEU A 1 113 ? -14.832 -2.242 13.545 1.00 90.88 113 LEU A C 1
ATOM 892 O O . LEU A 1 113 ? -15.008 -1.286 14.293 1.00 90.88 113 LEU A O 1
ATOM 896 N N . LEU A 1 114 ? -15.842 -2.954 13.042 1.00 92.69 114 LEU A N 1
ATOM 897 C CA . LEU A 1 114 ? -17.241 -2.628 13.300 1.00 92.69 114 LEU A CA 1
ATOM 898 C C . LEU A 1 114 ? -17.562 -2.685 14.802 1.00 92.69 114 LEU A C 1
ATOM 900 O O . LEU A 1 114 ? -18.170 -1.758 15.332 1.00 92.69 114 LEU A O 1
ATOM 904 N N . LEU A 1 115 ? -17.085 -3.712 15.512 1.00 91.25 115 LEU A N 1
ATOM 905 C CA . LEU A 1 115 ? -17.217 -3.822 16.970 1.00 91.25 115 LEU A CA 1
ATOM 906 C C . LEU A 1 115 ? -16.587 -2.625 17.698 1.00 91.25 115 LEU A C 1
ATOM 908 O O . LEU A 1 115 ? -17.189 -2.090 18.626 1.00 91.25 115 LEU A O 1
ATOM 912 N N . LEU A 1 116 ? -15.409 -2.168 17.262 1.00 90.00 116 LEU A N 1
ATOM 913 C CA . LEU A 1 116 ? -14.732 -1.005 17.847 1.00 90.00 116 LEU A CA 1
ATOM 914 C C . LEU A 1 116 ? -15.478 0.315 17.582 1.00 90.00 116 LEU A C 1
ATOM 916 O O . LEU A 1 116 ? -15.429 1.213 18.421 1.00 90.00 116 LEU A O 1
ATOM 920 N N . THR A 1 117 ? -16.203 0.437 16.462 1.00 91.38 117 THR A N 1
ATOM 921 C CA . THR A 1 117 ? -17.010 1.640 16.166 1.00 91.38 117 THR A CA 1
ATOM 922 C C . THR A 1 117 ? -18.256 1.786 17.035 1.00 91.38 117 THR A C 1
ATOM 924 O O . THR A 1 117 ? -18.776 2.889 17.166 1.00 91.38 117 THR A O 1
ATOM 927 N N . MET A 1 118 ? -18.722 0.704 17.665 1.00 89.62 118 MET A N 1
ATOM 928 C CA . MET A 1 118 ? -19.886 0.730 18.558 1.00 89.62 118 MET A CA 1
ATOM 929 C C . MET A 1 118 ? -19.542 1.144 19.999 1.00 89.62 118 MET A C 1
ATOM 931 O O . MET A 1 118 ? -20.387 1.052 20.886 1.00 89.62 118 MET A O 1
ATOM 935 N N . HIS A 1 119 ? -18.301 1.563 20.253 1.00 87.62 119 HIS A N 1
ATOM 936 C CA . HIS A 1 119 ? -17.815 1.911 21.583 1.00 87.62 119 HIS A CA 1
ATOM 937 C C . HIS A 1 119 ? -18.088 3.378 21.958 1.00 87.62 119 HIS A C 1
ATOM 939 O O . HIS A 1 119 ? -17.972 4.266 21.120 1.00 87.62 119 HIS A O 1
ATOM 945 N N . ASP A 1 120 ? -18.300 3.670 23.244 1.00 84.44 120 ASP A N 1
ATOM 946 C CA . ASP A 1 120 ? -18.562 5.029 23.763 1.00 84.44 120 ASP A CA 1
ATOM 947 C C . ASP A 1 120 ? -17.299 5.944 23.805 1.00 84.44 120 ASP A C 1
ATOM 949 O O . ASP A 1 120 ? -17.269 6.941 24.525 1.00 84.44 120 ASP A O 1
ATOM 953 N N . SER A 1 121 ? -16.225 5.622 23.063 1.00 87.38 121 SER A N 1
ATOM 954 C CA . SER A 1 121 ? -14.948 6.364 23.082 1.00 87.38 121 SER A CA 1
ATOM 955 C C . SER A 1 121 ? -14.642 7.027 21.729 1.00 87.38 121 SER A C 1
ATOM 957 O O . SER A 1 121 ? -14.294 6.322 20.777 1.00 87.38 121 SER A O 1
ATOM 959 N N . PRO A 1 122 ? -14.689 8.373 21.629 1.00 89.38 122 PRO A N 1
ATOM 960 C CA . PRO A 1 122 ? -14.413 9.101 20.389 1.00 89.38 122 PRO A CA 1
ATOM 961 C C . PRO A 1 122 ? -13.089 8.750 19.677 1.00 89.38 122 PRO A C 1
ATOM 963 O O . PRO A 1 122 ? -13.125 8.558 18.456 1.00 89.38 122 PRO A O 1
ATOM 966 N N . PRO A 1 123 ? -11.925 8.634 20.359 1.00 89.31 123 PRO A N 1
ATOM 967 C CA . PRO A 1 123 ? -10.668 8.302 19.681 1.00 89.31 123 PRO A CA 1
ATOM 968 C C . PRO A 1 123 ? -10.663 6.881 19.105 1.00 89.31 123 PRO A C 1
ATOM 970 O O . PRO A 1 123 ? -10.155 6.669 18.003 1.00 89.31 123 PRO A O 1
ATOM 973 N N . LEU A 1 124 ? -11.276 5.922 19.806 1.00 91.38 124 LEU A N 1
ATOM 974 C CA . LEU A 1 124 ? -11.356 4.533 19.359 1.00 91.38 124 LEU A CA 1
ATOM 975 C C . LEU A 1 124 ? -12.235 4.405 18.112 1.00 91.38 124 LEU A C 1
ATOM 977 O O . LEU A 1 124 ? -11.823 3.827 17.107 1.00 91.38 124 LEU A O 1
ATOM 981 N N . VAL A 1 125 ? -13.422 5.012 18.162 1.00 94.00 125 VAL A N 1
ATOM 982 C CA . VAL A 1 125 ? -14.371 5.021 17.045 1.00 94.00 125 VAL A CA 1
ATOM 983 C C . VAL A 1 125 ? -13.757 5.699 15.824 1.00 94.00 125 VAL A C 1
ATOM 985 O O . VAL A 1 125 ? -13.830 5.158 14.724 1.00 94.00 125 VAL A O 1
ATOM 988 N N . SER A 1 126 ? -13.086 6.838 16.011 1.00 95.19 126 SER A N 1
ATOM 989 C CA . SER A 1 126 ? -12.436 7.567 14.915 1.00 95.19 126 SER A CA 1
ATOM 990 C C . SER A 1 126 ? -11.337 6.742 14.241 1.00 95.19 126 SER A C 1
ATOM 992 O O . SER A 1 126 ? -11.256 6.705 13.012 1.00 95.19 126 SER A O 1
ATOM 994 N N . GLY A 1 127 ? -10.501 6.051 15.024 1.00 93.94 127 GLY A N 1
ATOM 995 C CA . GLY A 1 127 ? -9.462 5.172 14.486 1.00 93.94 127 GLY A CA 1
ATOM 996 C C . GLY A 1 127 ? -10.038 3.961 13.747 1.00 93.94 127 GLY A C 1
ATOM 997 O O . GLY A 1 127 ? -9.594 3.646 12.641 1.00 93.94 127 GLY A O 1
ATOM 998 N N . ALA A 1 128 ? -11.071 3.329 14.308 1.00 94.19 128 ALA A N 1
ATOM 999 C CA . ALA A 1 128 ? -11.740 2.185 13.696 1.00 94.19 128 ALA A CA 1
ATOM 1000 C C . ALA A 1 128 ? -12.478 2.556 12.398 1.00 94.19 128 ALA A C 1
ATOM 1002 O O . ALA A 1 128 ? -12.339 1.856 11.397 1.00 94.19 128 ALA A O 1
ATOM 1003 N N . LEU A 1 129 ? -13.196 3.686 12.373 1.00 94.75 129 LEU A N 1
ATOM 1004 C CA . LEU A 1 129 ? -13.855 4.196 11.165 1.00 94.75 129 LEU A CA 1
ATOM 1005 C C . LEU A 1 129 ? -12.848 4.548 10.072 1.00 94.75 129 LEU A C 1
ATOM 1007 O O . LEU A 1 129 ? -13.067 4.215 8.910 1.00 94.75 129 LEU A O 1
ATOM 1011 N N . ARG A 1 130 ? -11.722 5.179 10.427 1.00 94.38 130 ARG A N 1
ATOM 1012 C CA . ARG A 1 130 ? -10.655 5.474 9.462 1.00 94.38 130 ARG A CA 1
ATOM 1013 C C . ARG A 1 130 ? -10.161 4.192 8.796 1.00 94.38 130 ARG A C 1
ATOM 1015 O O . ARG A 1 130 ? -10.112 4.125 7.574 1.00 94.38 130 ARG A O 1
ATOM 1022 N N . LEU A 1 131 ? -9.837 3.173 9.590 1.00 92.75 131 LEU A N 1
ATOM 1023 C CA . LEU A 1 131 ? -9.419 1.862 9.090 1.00 92.75 131 LEU A CA 1
ATOM 1024 C C . LEU A 1 131 ? -10.499 1.197 8.227 1.00 92.75 131 LEU A C 1
ATOM 1026 O O . LEU A 1 131 ? -10.184 0.593 7.204 1.00 92.75 131 LEU A O 1
ATOM 1030 N N . LEU A 1 132 ? -11.770 1.348 8.603 1.00 93.00 132 LEU A N 1
ATOM 1031 C CA . LEU A 1 132 ? -12.899 0.804 7.856 1.00 93.00 132 LEU A CA 1
ATOM 1032 C C . LEU A 1 132 ? -13.001 1.440 6.466 1.00 93.00 132 LEU A C 1
ATOM 1034 O O . LEU A 1 132 ? -13.100 0.725 5.471 1.00 93.00 132 LEU A O 1
ATOM 1038 N N . PHE A 1 133 ? -12.912 2.768 6.373 1.00 93.75 133 PHE A N 1
ATOM 1039 C CA . PHE A 1 133 ? -12.912 3.452 5.080 1.00 93.75 133 PHE A CA 1
ATOM 1040 C C . PHE A 1 133 ? -11.711 3.059 4.230 1.00 93.75 133 PHE A C 1
ATOM 1042 O O . PHE A 1 133 ? -11.880 2.721 3.060 1.00 93.75 133 PHE A O 1
ATOM 1049 N N . ARG A 1 134 ? -10.515 3.007 4.824 1.00 91.69 134 ARG A N 1
ATOM 1050 C CA . ARG A 1 134 ? -9.321 2.525 4.122 1.00 91.69 134 ARG A CA 1
ATOM 1051 C C . ARG A 1 134 ? -9.508 1.101 3.590 1.00 91.69 134 ARG A C 1
ATOM 1053 O O . ARG A 1 134 ? -9.063 0.787 2.489 1.00 91.69 134 ARG A O 1
ATOM 1060 N N . HIS A 1 135 ? -10.204 0.232 4.330 1.00 87.31 135 HIS A N 1
ATOM 1061 C CA . HIS A 1 135 ? -10.458 -1.141 3.895 1.00 87.31 135 HIS A CA 1
ATOM 1062 C C . HIS A 1 135 ? -11.269 -1.189 2.594 1.00 87.31 135 HIS A C 1
ATOM 1064 O O . HIS A 1 135 ? -10.986 -2.022 1.736 1.00 87.31 135 HIS A O 1
ATOM 1070 N N . PHE A 1 136 ? -12.248 -0.304 2.414 1.00 89.19 136 PHE A N 1
ATOM 1071 C CA . PHE A 1 136 ? -13.018 -0.231 1.168 1.00 89.19 136 PHE A CA 1
ATOM 1072 C C . PHE A 1 136 ? -12.296 0.554 0.066 1.00 89.19 136 PHE A C 1
ATOM 1074 O O . PHE A 1 136 ? -12.466 0.256 -1.114 1.00 89.19 136 PHE A O 1
ATOM 1081 N N . SER A 1 137 ? -11.421 1.486 0.439 1.00 90.56 137 SER A N 1
ATOM 1082 C CA . SER A 1 137 ? -10.642 2.312 -0.490 1.00 90.56 137 SER A CA 1
ATOM 1083 C C . SER A 1 137 ? -9.335 1.670 -0.964 1.00 90.56 137 SER A C 1
ATOM 1085 O O . SER A 1 137 ? -8.555 2.322 -1.650 1.00 90.56 137 SER A O 1
ATOM 1087 N N . GLN A 1 138 ? -9.091 0.390 -0.671 1.00 88.06 138 GLN A N 1
ATOM 1088 C CA . GLN A 1 138 ? -7.832 -0.301 -0.978 1.00 88.06 138 GLN A CA 1
ATOM 1089 C C . GLN A 1 138 ? -7.356 -0.140 -2.430 1.00 88.06 138 GLN A C 1
ATOM 1091 O O . GLN A 1 138 ? -6.185 0.151 -2.661 1.00 88.06 138 GLN A O 1
ATOM 1096 N N . ARG A 1 139 ? -8.244 -0.329 -3.417 1.00 88.44 139 ARG A N 1
ATOM 1097 C CA . ARG A 1 139 ? -7.888 -0.173 -4.842 1.00 88.44 139 ARG A CA 1
ATOM 1098 C C . ARG A 1 139 ? -7.487 1.263 -5.169 1.00 88.44 139 ARG A C 1
ATOM 1100 O O . ARG A 1 139 ? -6.519 1.478 -5.891 1.00 88.44 139 ARG A O 1
ATOM 1107 N N . HIS A 1 140 ? -8.215 2.231 -4.619 1.00 91.69 140 HIS A N 1
ATOM 1108 C CA . HIS A 1 140 ? -7.929 3.644 -4.823 1.00 91.69 140 HIS A CA 1
ATOM 1109 C C . HIS A 1 140 ? -6.608 4.055 -4.164 1.00 91.69 140 HIS A C 1
ATOM 1111 O O . HIS A 1 140 ? -5.804 4.722 -4.807 1.00 91.69 140 HIS A O 1
ATOM 1117 N N . GLU A 1 141 ? -6.348 3.603 -2.933 1.00 91.62 141 GLU A N 1
ATOM 1118 C CA . GLU A 1 141 ? -5.082 3.855 -2.234 1.00 91.62 141 GLU A CA 1
ATOM 1119 C C . GLU A 1 141 ? -3.888 3.299 -3.010 1.00 91.62 141 GLU A C 1
ATOM 1121 O O . GLU A 1 141 ? -2.909 4.013 -3.211 1.00 91.62 141 GLU A O 1
ATOM 1126 N N . VAL A 1 142 ? -3.986 2.057 -3.501 1.00 91.25 142 VAL A N 1
ATOM 1127 C CA . VAL A 1 142 ? -2.938 1.449 -4.335 1.00 91.25 142 VAL A CA 1
ATOM 1128 C C . VAL A 1 142 ? -2.727 2.271 -5.603 1.00 91.25 142 VAL A C 1
ATOM 1130 O O . VAL A 1 142 ? -1.595 2.614 -5.918 1.00 91.25 142 VAL A O 1
ATOM 1133 N N . LEU A 1 143 ? -3.796 2.637 -6.315 1.00 90.12 143 LEU A N 1
ATOM 1134 C CA . LEU A 1 143 ? -3.684 3.419 -7.547 1.00 90.12 143 LEU A CA 1
ATOM 1135 C C . LEU A 1 143 ? -3.052 4.797 -7.301 1.00 90.12 143 LEU A C 1
ATOM 1137 O O . LEU A 1 143 ? -2.215 5.242 -8.082 1.00 90.12 143 LEU A O 1
ATOM 1141 N N . GLN A 1 144 ? -3.449 5.482 -6.229 1.00 90.44 144 GLN A N 1
ATOM 1142 C CA . GLN A 1 144 ? -2.918 6.796 -5.883 1.00 90.44 144 GLN A CA 1
ATOM 1143 C C . GLN A 1 144 ? -1.444 6.721 -5.479 1.00 90.44 144 GLN A C 1
ATOM 1145 O O . GLN A 1 144 ? -0.655 7.536 -5.952 1.00 90.44 144 GLN A O 1
ATOM 1150 N N . ALA A 1 145 ? -1.069 5.742 -4.652 1.00 90.31 145 ALA A N 1
ATOM 1151 C CA . ALA A 1 145 ? 0.322 5.513 -4.279 1.00 90.31 145 ALA A CA 1
ATOM 1152 C C . ALA A 1 145 ? 1.165 5.145 -5.507 1.00 90.31 145 ALA A C 1
ATOM 1154 O O . ALA A 1 145 ? 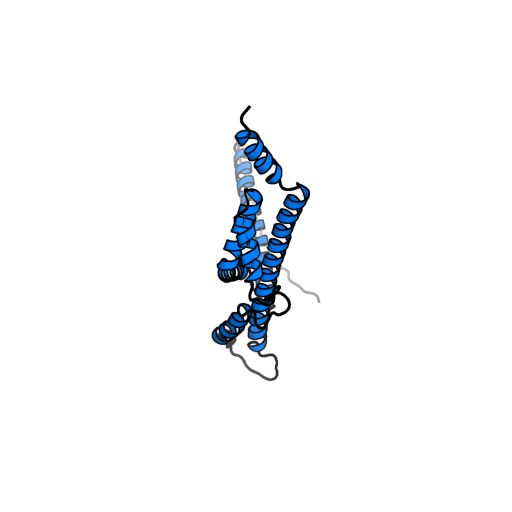2.244 5.693 -5.702 1.00 90.31 145 ALA A O 1
ATOM 1155 N N . PHE A 1 146 ? 0.641 4.296 -6.394 1.00 88.19 146 PHE A N 1
ATOM 1156 C CA . PHE A 1 146 ? 1.343 3.883 -7.606 1.00 88.19 146 PHE A CA 1
ATOM 1157 C C . PHE A 1 146 ? 1.586 5.050 -8.571 1.00 88.19 146 PHE A C 1
ATOM 1159 O O . PHE A 1 146 ? 2.668 5.154 -9.134 1.00 88.19 146 PHE A O 1
ATOM 1166 N N . LYS A 1 147 ? 0.635 5.988 -8.704 1.00 85.06 147 LYS A N 1
ATOM 1167 C CA . LYS A 1 147 ? 0.823 7.224 -9.492 1.00 85.06 147 LYS A CA 1
ATOM 1168 C C . LYS A 1 147 ? 1.970 8.105 -8.995 1.00 85.06 147 LYS A C 1
ATOM 1170 O O . LYS A 1 147 ? 2.498 8.891 -9.773 1.00 85.06 147 LYS A O 1
ATOM 1175 N N . GLN A 1 148 ? 2.308 8.029 -7.709 1.00 83.94 148 GLN A N 1
ATOM 1176 C CA . GLN A 1 148 ? 3.417 8.789 -7.129 1.00 83.94 148 GLN A CA 1
ATOM 1177 C C . GLN A 1 148 ? 4.771 8.115 -7.372 1.00 83.94 148 GLN A C 1
ATOM 1179 O O . GLN A 1 148 ? 5.805 8.746 -7.163 1.00 83.94 148 GLN A O 1
ATOM 1184 N N . VAL A 1 149 ? 4.789 6.854 -7.813 1.00 84.31 149 VAL A N 1
ATOM 1185 C CA . VAL A 1 149 ? 6.034 6.161 -8.128 1.00 84.31 149 VAL A CA 1
ATOM 1186 C C . VAL A 1 149 ? 6.526 6.617 -9.498 1.00 84.31 149 VAL A C 1
ATOM 1188 O O . VAL A 1 149 ? 5.915 6.333 -10.526 1.00 84.31 149 VAL A O 1
ATOM 1191 N N . GLN A 1 150 ? 7.661 7.311 -9.515 1.00 70.75 150 GLN A N 1
ATOM 1192 C CA . GLN A 1 150 ? 8.377 7.623 -10.745 1.00 70.75 150 GLN A CA 1
ATOM 1193 C C . GLN A 1 150 ? 9.225 6.412 -11.148 1.00 70.75 150 GLN A C 1
ATOM 1195 O O . GLN A 1 150 ? 10.182 6.057 -10.461 1.00 70.75 150 GLN A O 1
ATOM 1200 N N . LEU A 1 151 ? 8.867 5.770 -12.258 1.00 69.31 151 LEU A N 1
ATOM 1201 C CA . LEU A 1 151 ? 9.632 4.660 -12.819 1.00 69.31 151 LEU A CA 1
ATOM 1202 C C . LEU A 1 151 ? 10.661 5.214 -13.807 1.00 69.31 151 LEU A C 1
ATOM 1204 O O . LEU A 1 151 ? 10.294 5.705 -14.870 1.00 69.31 151 LEU A O 1
ATOM 1208 N N . LEU A 1 152 ? 11.943 5.149 -13.448 1.00 65.88 152 LEU A N 1
ATOM 1209 C CA . LEU A 1 152 ? 13.044 5.301 -14.401 1.00 65.88 152 LEU A CA 1
ATOM 1210 C C . LEU A 1 152 ? 13.322 3.916 -14.965 1.00 65.88 152 LEU A C 1
ATOM 1212 O O . LEU A 1 152 ? 13.692 3.008 -14.222 1.00 65.88 152 LEU A O 1
ATOM 1216 N N . VAL A 1 153 ? 13.029 3.742 -16.247 1.00 64.94 153 VAL A N 1
ATOM 1217 C CA . VAL A 1 153 ? 12.843 2.407 -16.816 1.00 64.94 153 VAL A CA 1
ATOM 1218 C C . VAL A 1 153 ? 14.107 1.900 -17.519 1.00 64.94 153 VAL A C 1
ATOM 1220 O O . VAL A 1 153 ? 14.270 0.694 -17.669 1.00 64.94 153 VAL A O 1
ATOM 1223 N N . SER A 1 154 ? 15.053 2.781 -17.864 1.00 65.69 154 SER A N 1
ATOM 1224 C CA . SER A 1 154 ? 16.344 2.387 -18.439 1.00 65.69 154 SER A CA 1
ATOM 1225 C C . SER A 1 154 ? 17.543 3.121 -17.826 1.00 65.69 154 SER A C 1
ATOM 1227 O O . SER A 1 154 ? 17.430 4.265 -17.383 1.00 65.69 154 SER A O 1
ATOM 1229 N N . ASP A 1 155 ? 18.723 2.490 -17.859 1.00 70.38 155 ASP A N 1
ATOM 1230 C CA . ASP A 1 155 ? 19.995 3.128 -17.474 1.00 70.38 155 ASP A CA 1
ATOM 1231 C C . ASP A 1 155 ? 20.283 4.385 -18.319 1.00 70.38 155 ASP A C 1
ATOM 1233 O O . ASP A 1 155 ? 20.870 5.351 -17.833 1.00 70.38 155 ASP A O 1
ATOM 1237 N N . SER A 1 156 ? 19.792 4.411 -19.564 1.00 75.12 156 SER A N 1
ATOM 1238 C CA . SER A 1 156 ? 19.817 5.589 -20.439 1.00 75.12 156 SER A CA 1
ATOM 1239 C C . SER A 1 156 ? 18.950 6.730 -19.900 1.00 75.12 156 SER A C 1
ATOM 1241 O O . SER A 1 156 ? 19.362 7.889 -19.955 1.00 75.12 156 SER A O 1
ATOM 1243 N N . ASP A 1 157 ? 17.767 6.432 -19.355 1.00 80.38 157 ASP A N 1
ATOM 1244 C CA . ASP A 1 157 ? 16.884 7.442 -18.753 1.00 80.38 157 ASP A CA 1
ATOM 1245 C C . ASP A 1 157 ? 17.468 7.978 -17.446 1.00 80.38 157 ASP A C 1
ATOM 1247 O O . ASP A 1 157 ? 17.348 9.166 -17.149 1.00 80.38 157 ASP A O 1
ATOM 1251 N N . VAL A 1 158 ? 18.142 7.118 -16.677 1.00 78.81 158 VAL A N 1
ATOM 1252 C CA . VAL A 1 158 ? 18.877 7.519 -15.474 1.00 78.81 158 VAL A CA 1
ATOM 1253 C C . VAL A 1 158 ? 20.006 8.485 -15.836 1.00 78.81 158 VAL A C 1
ATOM 1255 O O . VAL A 1 158 ? 20.151 9.520 -15.186 1.00 78.81 158 VAL A O 1
ATOM 1258 N N . GLU A 1 159 ? 20.784 8.188 -16.878 1.00 83.50 159 GLU A N 1
ATOM 1259 C CA . GLU A 1 159 ? 21.870 9.065 -17.325 1.00 83.50 159 GLU A CA 1
ATOM 1260 C C . GLU A 1 159 ? 21.341 10.373 -17.931 1.00 83.50 159 GLU A C 1
ATOM 1262 O O . GLU A 1 159 ? 21.816 11.455 -17.590 1.00 83.50 159 GLU A O 1
ATOM 1267 N N . SER A 1 160 ? 20.271 10.297 -18.726 1.00 83.75 160 SER A N 1
ATOM 1268 C CA . SER A 1 160 ? 19.581 11.475 -19.267 1.00 83.75 160 SER A CA 1
ATOM 1269 C C . SER A 1 160 ? 19.043 12.376 -18.153 1.00 83.75 160 SER A C 1
ATOM 1271 O O . SER A 1 160 ? 19.202 13.593 -18.204 1.00 83.75 160 SER A O 1
ATOM 1273 N N . TYR A 1 161 ? 18.456 11.798 -17.101 1.00 88.25 161 TYR A N 1
ATOM 1274 C CA . TYR A 1 161 ? 17.984 12.556 -15.944 1.00 88.25 161 TYR A CA 1
ATOM 1275 C C . TYR A 1 161 ? 19.132 13.226 -15.178 1.00 88.25 161 TYR A C 1
ATOM 1277 O O . TYR A 1 161 ? 19.012 14.394 -14.803 1.00 88.25 161 TYR A O 1
ATOM 1285 N N . LYS A 1 162 ? 20.255 12.526 -14.955 1.00 88.44 162 LYS A N 1
ATOM 1286 C CA . LYS A 1 162 ? 21.446 13.119 -14.320 1.00 88.44 162 LYS A CA 1
ATOM 1287 C C . LYS A 1 162 ? 21.981 14.301 -15.123 1.00 88.44 162 LYS A C 1
ATOM 1289 O O . LYS A 1 162 ? 22.295 15.326 -14.522 1.00 88.44 162 LYS A O 1
ATOM 1294 N N . GLN A 1 163 ? 22.041 14.170 -16.449 1.00 91.88 163 GLN A N 1
ATOM 1295 C CA . GLN A 1 163 ? 22.493 15.237 -17.338 1.00 91.88 163 GLN A CA 1
ATOM 1296 C C . GLN A 1 163 ? 21.563 16.452 -17.259 1.00 91.88 163 GLN A C 1
ATOM 1298 O O . GLN A 1 163 ? 22.019 17.550 -16.960 1.00 91.88 163 GLN A O 1
ATOM 1303 N N . ILE A 1 164 ? 20.250 16.245 -17.407 1.00 92.44 164 ILE A N 1
ATOM 1304 C CA . ILE A 1 164 ? 19.248 17.318 -17.299 1.00 92.44 164 ILE A CA 1
ATOM 1305 C C . ILE A 1 164 ? 19.330 18.016 -15.937 1.00 92.44 164 ILE A C 1
ATOM 1307 O O . ILE A 1 164 ? 19.214 19.236 -15.856 1.00 92.44 164 ILE A O 1
ATOM 1311 N N . LYS A 1 165 ? 19.543 17.260 -14.855 1.00 92.12 165 LYS A N 1
ATOM 1312 C CA . LYS A 1 165 ? 19.701 17.824 -13.513 1.00 92.12 165 LYS A CA 1
ATOM 1313 C C . LYS A 1 165 ? 20.961 18.688 -13.403 1.00 92.12 165 LYS A C 1
ATOM 1315 O O . LYS A 1 165 ? 20.880 19.790 -12.870 1.00 92.12 165 LYS A O 1
ATOM 1320 N N . ALA A 1 166 ? 22.096 18.215 -13.918 1.00 94.94 166 ALA A N 1
ATOM 1321 C CA . ALA A 1 166 ? 23.341 18.979 -13.930 1.00 94.94 166 ALA A CA 1
ATOM 1322 C C . ALA A 1 166 ? 23.210 20.270 -14.755 1.00 94.94 166 ALA A C 1
ATOM 1324 O O . ALA A 1 166 ? 23.653 21.331 -14.317 1.00 94.94 166 ALA A O 1
ATOM 1325 N N . ASP A 1 167 ? 22.539 20.197 -15.905 1.00 95.62 167 ASP A N 1
ATOM 1326 C CA . ASP A 1 167 ? 22.276 21.353 -16.761 1.00 95.62 167 ASP A CA 1
ATOM 1327 C C . ASP A 1 167 ? 21.336 22.358 -16.076 1.00 95.62 167 ASP A C 1
ATOM 1329 O O . ASP A 1 167 ? 21.555 23.567 -16.163 1.00 95.62 167 ASP A O 1
ATOM 1333 N N . LEU A 1 168 ? 20.323 21.882 -15.340 1.00 95.62 168 LEU A N 1
ATOM 1334 C CA . LEU A 1 168 ? 19.421 22.723 -14.546 1.00 95.62 168 LEU A CA 1
ATOM 1335 C C . LEU A 1 168 ? 20.166 23.442 -13.409 1.00 95.62 168 LEU A C 1
ATOM 1337 O O . LEU A 1 168 ? 19.942 24.633 -13.190 1.00 95.62 168 LEU A O 1
ATOM 1341 N N . ASP A 1 169 ? 21.067 22.746 -12.712 1.00 94.62 169 ASP A N 1
ATOM 1342 C CA . ASP A 1 169 ? 21.920 23.336 -11.674 1.00 94.62 169 ASP A CA 1
ATOM 1343 C C . ASP A 1 169 ? 22.886 24.372 -12.281 1.00 94.62 169 ASP A C 1
ATOM 1345 O O . ASP A 1 169 ? 23.067 25.463 -11.732 1.00 94.62 169 ASP A O 1
ATOM 1349 N N . GLY A 1 170 ? 23.447 24.088 -13.461 1.00 92.38 170 GLY A N 1
ATOM 1350 C CA . GLY A 1 170 ? 24.250 25.041 -14.228 1.00 92.38 170 GLY A CA 1
ATOM 1351 C C . GLY A 1 170 ? 23.453 26.279 -14.644 1.00 92.38 170 GLY A C 1
ATOM 1352 O O . GLY A 1 170 ? 23.917 27.406 -14.465 1.00 92.38 170 GLY A O 1
ATOM 1353 N N . LEU A 1 171 ? 22.228 26.092 -15.138 1.00 92.62 171 LEU A N 1
ATOM 1354 C CA . LEU A 1 171 ? 21.328 27.182 -15.508 1.00 92.62 171 LEU A CA 1
ATOM 1355 C C . LEU A 1 171 ? 20.949 28.028 -14.291 1.00 92.62 171 LEU A C 1
ATOM 1357 O O . LEU A 1 171 ? 20.967 29.253 -14.376 1.00 92.62 171 LEU A O 1
ATOM 1361 N N . ARG A 1 172 ? 20.670 27.401 -13.146 1.00 93.19 172 ARG A N 1
ATOM 1362 C CA . ARG A 1 172 ? 20.420 28.098 -11.881 1.00 93.19 172 ARG A CA 1
ATOM 1363 C C . ARG A 1 172 ? 21.599 28.988 -11.493 1.00 93.19 172 ARG A C 1
ATOM 1365 O O . ARG A 1 172 ? 21.390 30.165 -11.222 1.00 93.19 172 ARG A O 1
ATOM 1372 N N . LEU A 1 173 ? 22.824 28.460 -11.523 1.00 90.69 173 LEU A N 1
ATOM 1373 C CA . LEU A 1 173 ? 24.034 29.236 -11.229 1.00 90.69 173 LEU A CA 1
ATOM 1374 C C . LEU A 1 173 ? 24.232 30.391 -12.216 1.00 90.69 173 LEU A C 1
ATOM 1376 O O . LEU A 1 173 ? 24.656 31.477 -11.823 1.00 90.69 173 LEU A O 1
ATOM 1380 N N . LEU A 1 174 ? 23.925 30.179 -13.499 1.00 88.19 174 LEU A N 1
ATOM 1381 C CA . LEU A 1 174 ? 23.978 31.232 -14.512 1.00 88.19 174 LEU A CA 1
ATOM 1382 C C . LEU A 1 174 ? 22.930 32.320 -14.261 1.00 88.19 174 LEU A C 1
ATOM 1384 O O . LEU A 1 174 ? 23.258 33.495 -14.409 1.00 88.19 174 LEU A O 1
ATOM 1388 N N . VAL A 1 175 ? 21.715 31.955 -13.844 1.00 88.31 175 VAL A N 1
ATOM 1389 C CA . VAL A 1 175 ? 20.653 32.902 -13.472 1.00 88.31 175 VAL A CA 1
ATOM 1390 C C . VAL A 1 175 ? 21.052 33.688 -12.226 1.00 88.31 175 VAL A C 1
ATOM 1392 O O . VAL A 1 175 ? 21.090 34.914 -12.287 1.00 88.31 175 VAL A O 1
ATOM 1395 N N . GLU A 1 176 ? 21.462 33.016 -11.151 1.00 85.81 176 GLU A N 1
ATOM 1396 C CA . GLU A 1 176 ? 21.934 33.653 -9.912 1.00 85.81 176 GLU A CA 1
ATOM 1397 C C . GLU A 1 176 ? 23.121 34.594 -10.186 1.00 85.81 176 GLU A C 1
ATOM 1399 O O . GLU A 1 176 ? 23.164 35.730 -9.710 1.00 85.81 176 GLU A O 1
ATOM 1404 N N . LYS A 1 177 ? 24.066 34.171 -11.037 1.00 80.50 177 LYS A N 1
ATOM 1405 C CA . LYS A 1 177 ? 25.150 35.038 -11.506 1.00 80.50 177 LYS A CA 1
ATOM 1406 C C . LYS A 1 177 ? 24.595 36.206 -12.315 1.00 80.50 177 LYS A C 1
ATOM 1408 O O . LYS A 1 177 ? 24.998 37.329 -12.066 1.00 80.50 177 LYS A O 1
ATOM 1413 N N . SER A 1 178 ? 23.679 35.998 -13.253 1.00 75.94 178 SER A N 1
ATOM 1414 C CA . SER A 1 178 ? 23.122 37.086 -14.067 1.00 75.94 178 SER A CA 1
ATOM 1415 C C . SER A 1 178 ? 22.372 38.136 -13.232 1.00 75.94 178 SER A C 1
ATOM 1417 O O . SER A 1 178 ? 22.514 39.329 -13.496 1.00 75.94 178 SER A O 1
ATOM 1419 N N . GLU A 1 179 ? 21.689 37.733 -12.158 1.00 69.88 179 GLU A N 1
ATOM 1420 C CA . GLU A 1 179 ? 21.027 38.643 -11.213 1.00 69.88 179 GLU A CA 1
ATOM 1421 C C . GLU A 1 179 ? 22.036 39.495 -10.418 1.00 69.88 179 GLU A C 1
ATOM 1423 O O . GLU A 1 179 ? 21.782 40.668 -10.131 1.00 69.88 179 GLU A O 1
ATOM 1428 N N . LEU A 1 180 ? 23.233 38.962 -10.145 1.00 54.97 180 LEU A N 1
ATOM 1429 C CA . LEU A 1 180 ? 24.318 39.689 -9.474 1.00 54.97 180 LEU A CA 1
ATOM 1430 C C . LEU A 1 180 ? 24.977 40.761 -10.365 1.00 54.97 180 LEU A C 1
ATOM 1432 O O . LEU A 1 180 ? 25.390 41.806 -9.858 1.00 54.97 180 LEU A O 1
ATOM 1436 N N . TRP A 1 181 ? 25.061 40.558 -11.687 1.00 59.44 181 TRP A N 1
ATOM 1437 C CA . TRP A 1 181 ? 25.628 41.564 -12.608 1.00 59.44 181 TRP A CA 1
ATOM 1438 C C . TRP A 1 181 ? 24.645 42.703 -12.882 1.00 59.44 181 TRP A C 1
ATOM 1440 O O . TRP A 1 181 ? 25.077 43.829 -13.112 1.00 59.44 181 TRP A O 1
ATOM 1450 N N . VAL A 1 182 ? 23.338 42.447 -12.769 1.00 53.00 182 VAL A N 1
ATOM 1451 C CA . VAL A 1 182 ? 22.303 43.491 -12.822 1.00 53.00 182 VAL A CA 1
ATOM 1452 C C . VAL A 1 182 ? 22.378 44.405 -11.592 1.00 53.00 182 VAL A C 1
ATOM 1454 O O . VAL A 1 182 ? 22.243 45.621 -11.731 1.00 53.00 182 VAL A O 1
ATOM 1457 N N . TYR A 1 183 ? 22.673 43.868 -10.402 1.00 48.69 183 TYR A N 1
ATOM 1458 C CA . TYR A 1 183 ? 22.903 44.692 -9.207 1.00 48.69 183 TYR A CA 1
ATOM 1459 C C . TYR A 1 183 ? 24.251 45.421 -9.230 1.00 48.69 183 TYR A C 1
ATOM 1461 O O . TYR A 1 183 ? 24.299 46.602 -8.890 1.00 48.69 183 TYR A O 1
ATOM 1469 N N . LYS A 1 184 ? 25.330 44.769 -9.688 1.00 50.81 184 LYS A N 1
ATOM 1470 C CA . LYS A 1 184 ? 26.644 45.418 -9.826 1.00 50.81 184 LYS A CA 1
ATOM 1471 C C . LYS A 1 184 ? 26.625 46.540 -10.869 1.00 50.81 184 LYS A C 1
ATOM 1473 O O . LYS A 1 184 ? 27.230 47.577 -10.633 1.00 50.81 184 LYS A O 1
ATOM 1478 N N . ALA A 1 185 ? 25.901 46.369 -11.978 1.00 49.94 185 ALA A N 1
ATOM 1479 C CA . ALA A 1 185 ? 25.713 47.427 -12.968 1.00 49.94 185 ALA A CA 1
ATOM 1480 C C . ALA A 1 185 ? 24.896 48.600 -12.404 1.00 49.94 185 ALA A C 1
ATOM 1482 O O . ALA A 1 185 ? 25.270 49.742 -12.628 1.00 49.94 185 ALA A O 1
ATOM 1483 N N . LYS A 1 186 ? 23.839 48.334 -11.618 1.00 50.38 186 LYS A N 1
ATOM 1484 C CA . LYS A 1 186 ? 23.048 49.388 -10.956 1.00 50.38 186 LYS A CA 1
ATOM 1485 C C . LYS A 1 186 ? 23.827 50.165 -9.893 1.00 50.38 186 LYS A C 1
ATOM 1487 O O . LYS A 1 186 ? 23.580 51.357 -9.741 1.00 50.38 186 LYS A O 1
ATOM 1492 N N . MET A 1 187 ? 24.729 49.507 -9.161 1.00 52.84 187 MET A N 1
ATOM 1493 C CA . MET A 1 187 ? 25.596 50.183 -8.190 1.00 52.84 187 MET A CA 1
ATOM 1494 C C . MET A 1 187 ? 26.687 50.991 -8.889 1.00 52.84 187 MET A C 1
ATOM 1496 O O . MET A 1 187 ? 26.766 52.185 -8.628 1.00 52.84 187 MET A O 1
ATOM 1500 N N . ALA A 1 188 ? 27.369 50.410 -9.884 1.00 54.69 188 ALA A N 1
ATOM 1501 C CA . ALA A 1 188 ? 28.395 51.099 -10.671 1.00 54.69 188 ALA A CA 1
ATOM 1502 C C . ALA A 1 188 ? 27.861 52.362 -11.376 1.00 54.69 188 ALA A C 1
ATOM 1504 O O . ALA A 1 188 ? 28.532 53.385 -11.413 1.00 54.69 188 ALA A O 1
ATOM 1505 N N . THR A 1 189 ? 26.620 52.342 -11.878 1.00 52.91 189 THR A N 1
ATOM 1506 C CA . THR A 1 189 ? 26.000 53.540 -12.473 1.00 52.91 189 THR A CA 1
ATOM 1507 C C . THR A 1 189 ? 25.548 54.587 -11.452 1.00 52.91 189 THR A C 1
ATOM 1509 O O . THR A 1 189 ? 25.305 55.724 -11.835 1.00 52.91 189 THR A O 1
ATOM 1512 N N . ALA A 1 190 ? 25.393 54.228 -10.173 1.00 56.22 190 ALA A N 1
ATOM 1513 C CA . ALA A 1 190 ? 25.011 55.171 -9.118 1.00 56.22 190 ALA A CA 1
ATOM 1514 C C . ALA A 1 190 ? 26.226 55.876 -8.486 1.00 56.22 190 ALA A C 1
ATOM 1516 O O . ALA A 1 190 ? 26.069 56.938 -7.888 1.00 56.22 190 ALA A O 1
ATOM 1517 N N . GLU A 1 191 ? 27.422 55.296 -8.615 1.00 54.38 191 GLU A N 1
ATOM 1518 C CA . GLU A 1 191 ? 28.680 55.852 -8.101 1.00 54.38 191 GLU A CA 1
ATOM 1519 C C . GLU A 1 191 ? 29.455 56.706 -9.132 1.00 54.38 191 GLU A C 1
ATOM 1521 O O . GLU A 1 191 ? 30.265 57.535 -8.725 1.00 54.38 191 GLU A O 1
ATOM 1526 N N . ASP A 1 192 ? 29.122 56.624 -10.430 1.00 52.09 192 ASP A N 1
ATOM 1527 C CA . ASP A 1 192 ? 29.736 57.433 -11.506 1.00 52.09 192 ASP A CA 1
ATOM 1528 C C . ASP A 1 192 ? 29.051 58.800 -11.787 1.00 52.09 192 ASP A C 1
ATOM 1530 O O . ASP A 1 192 ? 29.551 59.584 -12.594 1.00 52.09 192 ASP A O 1
ATOM 1534 N N . GLU A 1 193 ? 27.947 59.163 -11.112 1.00 51.22 193 GLU A N 1
ATOM 1535 C CA . GLU A 1 193 ? 27.313 60.499 -11.255 1.00 51.22 193 GLU A CA 1
ATOM 1536 C C . GLU A 1 193 ? 27.872 61.585 -10.304 1.00 51.22 193 GLU A C 1
ATOM 1538 O O . GLU A 1 193 ? 27.300 62.671 -10.182 1.00 51.22 193 GLU A O 1
ATOM 1543 N N . VAL A 1 194 ? 29.024 61.362 -9.660 1.00 51.34 194 VAL A N 1
ATOM 1544 C CA . VAL A 1 194 ? 29.750 62.421 -8.931 1.00 51.34 194 VAL A CA 1
ATOM 1545 C C . VAL A 1 194 ? 31.221 62.456 -9.356 1.00 51.34 194 VAL A C 1
ATOM 1547 O O . VAL A 1 194 ? 32.077 61.867 -8.707 1.00 51.34 194 VAL A O 1
ATOM 1550 N N . GLY A 1 195 ? 31.531 63.223 -10.412 1.00 36.69 195 GLY A N 1
ATOM 1551 C CA . GLY A 1 195 ? 32.888 63.758 -10.610 1.00 36.69 195 GLY A CA 1
ATOM 1552 C C . GLY A 1 195 ? 33.426 63.849 -12.042 1.00 36.69 195 GLY A C 1
ATOM 1553 O O . GLY A 1 195 ? 34.332 63.107 -12.374 1.00 36.69 195 GLY A O 1
ATOM 1554 N N . SER A 1 196 ? 32.931 64.827 -12.813 1.00 36.97 196 SER A N 1
ATOM 1555 C CA . SER A 1 196 ? 33.631 65.731 -13.764 1.00 36.97 196 SER A CA 1
ATOM 1556 C C . SER A 1 196 ? 34.731 65.265 -14.767 1.00 36.97 196 SER A C 1
ATOM 1558 O O . SER A 1 196 ? 35.431 64.282 -14.575 1.00 36.97 196 SER A O 1
ATOM 1560 N N . PRO A 1 197 ? 34.934 66.022 -15.874 1.00 44.62 197 PRO A N 1
ATOM 1561 C CA . PRO A 1 197 ? 35.289 65.472 -17.188 1.00 44.62 197 PRO A CA 1
ATOM 1562 C C . PRO A 1 197 ? 36.718 65.780 -17.691 1.00 44.62 197 PRO A C 1
ATOM 1564 O O . PRO A 1 197 ? 37.308 66.794 -17.328 1.00 44.62 197 PRO A O 1
ATOM 1567 N N . GLY A 1 198 ? 37.177 65.000 -18.685 1.00 33.72 198 GLY A N 1
ATOM 1568 C CA . GLY A 1 198 ? 37.850 65.555 -19.873 1.00 33.72 198 GLY A CA 1
ATOM 1569 C C . GLY A 1 198 ? 39.301 65.142 -20.210 1.00 33.72 198 GLY A C 1
ATOM 1570 O O . GLY A 1 198 ? 40.237 65.563 -19.546 1.00 33.72 198 GLY A O 1
ATOM 1571 N N . ILE A 1 199 ? 39.431 64.529 -21.404 1.00 35.59 199 ILE A N 1
ATOM 1572 C CA . ILE A 1 199 ? 40.423 64.786 -22.486 1.00 35.59 199 ILE A CA 1
ATOM 1573 C C . ILE A 1 199 ? 41.715 63.922 -22.595 1.00 35.59 199 ILE A C 1
ATOM 1575 O O . ILE A 1 199 ? 42.500 63.809 -21.662 1.00 35.59 199 ILE A O 1
ATOM 1579 N N . ASN A 1 200 ? 41.953 63.496 -23.859 1.00 31.86 200 ASN A N 1
ATOM 1580 C CA . ASN A 1 200 ? 43.139 62.915 -24.544 1.00 31.86 200 ASN A CA 1
ATOM 1581 C C . ASN A 1 200 ? 43.445 61.419 -24.318 1.00 31.86 200 ASN A C 1
ATOM 1583 O O . ASN A 1 200 ? 43.443 60.953 -23.194 1.00 31.86 200 ASN A O 1
ATOM 1587 N N . GLY A 1 201 ? 43.781 60.583 -25.312 1.00 32.12 201 GLY A N 1
ATOM 1588 C CA . GLY A 1 201 ? 44.022 60.755 -26.751 1.00 32.12 201 GLY A CA 1
ATOM 1589 C C . GLY A 1 201 ? 45.146 59.809 -27.235 1.00 32.12 201 GLY A C 1
ATOM 1590 O O . GLY A 1 201 ? 46.242 59.879 -26.698 1.00 32.12 201 GLY A O 1
ATOM 1591 N N . GLY A 1 202 ? 44.892 58.998 -28.277 1.00 29.20 202 GLY A N 1
ATOM 1592 C CA . GLY A 1 202 ? 45.901 58.597 -29.284 1.00 29.20 202 GLY A CA 1
ATOM 1593 C C . GLY A 1 202 ? 46.563 57.198 -29.240 1.00 29.20 202 GLY A C 1
ATOM 1594 O O . GLY A 1 202 ? 47.250 56.870 -28.283 1.00 29.20 202 GLY A O 1
ATOM 1595 N N . GLY A 1 203 ? 46.464 56.484 -30.382 1.00 30.73 203 GLY A N 1
ATOM 1596 C CA . GLY A 1 203 ? 47.404 55.465 -30.920 1.00 30.73 203 GLY A CA 1
ATOM 1597 C C . GLY A 1 203 ? 47.264 54.044 -30.349 1.00 30.73 203 GLY A C 1
ATOM 1598 O O . GLY A 1 203 ? 47.289 53.874 -29.143 1.00 30.73 203 GLY A O 1
ATOM 1599 N N . GLY A 1 204 ? 47.091 52.948 -31.096 1.00 34.91 204 GLY A N 1
ATOM 1600 C CA . GLY A 1 204 ? 47.493 52.615 -32.464 1.00 34.91 204 GLY A CA 1
ATOM 1601 C C . GLY A 1 204 ? 48.550 51.500 -32.410 1.00 34.91 204 GLY A C 1
ATOM 1602 O O . GLY A 1 204 ? 49.676 51.788 -32.036 1.00 34.91 204 GLY A O 1
ATOM 1603 N N . ASP A 1 205 ? 48.169 50.244 -32.682 1.00 35.94 205 ASP A N 1
ATOM 1604 C CA . ASP A 1 205 ? 48.812 49.344 -33.663 1.00 35.94 205 ASP A CA 1
ATOM 1605 C C . ASP A 1 205 ? 48.544 47.849 -33.424 1.00 35.94 205 ASP A C 1
ATOM 1607 O O . ASP A 1 205 ? 48.715 47.275 -32.349 1.00 35.94 205 ASP A O 1
ATOM 1611 N N . GLU A 1 206 ? 48.140 47.234 -34.526 1.00 44.53 206 GLU A N 1
ATOM 1612 C CA . GLU A 1 206 ? 47.847 45.835 -34.774 1.00 44.53 206 GLU A CA 1
ATOM 1613 C C . GLU A 1 206 ? 49.114 45.135 -35.284 1.00 44.53 206 GLU A C 1
ATOM 1615 O O . GLU A 1 206 ? 49.667 45.575 -36.287 1.00 44.53 206 GLU A O 1
ATOM 1620 N N . LYS A 1 207 ? 49.544 44.021 -34.668 1.00 39.69 207 LYS A N 1
ATOM 1621 C CA . LYS A 1 207 ? 50.260 42.938 -35.375 1.00 39.69 207 LYS A CA 1
ATOM 1622 C C . LYS A 1 207 ? 49.998 41.567 -34.756 1.00 39.69 207 LYS A C 1
ATOM 1624 O O . LYS A 1 207 ? 50.352 41.277 -33.617 1.00 39.69 207 LYS A O 1
ATOM 1629 N N . THR A 1 208 ? 49.403 40.719 -35.583 1.00 41.59 208 THR A N 1
ATOM 1630 C CA . THR A 1 208 ? 49.208 39.278 -35.429 1.00 41.59 208 THR A CA 1
ATOM 1631 C C . THR A 1 208 ? 50.504 38.494 -35.709 1.00 41.59 208 THR A C 1
ATOM 1633 O O . THR A 1 208 ? 51.382 38.970 -36.427 1.00 41.59 208 THR A O 1
ATOM 1636 N N . VAL A 1 209 ? 50.502 37.230 -35.258 1.00 39.03 209 VAL A N 1
ATOM 1637 C CA . VAL A 1 209 ? 51.167 36.025 -35.812 1.00 39.03 209 VAL A CA 1
ATOM 1638 C C . VAL A 1 209 ? 52.334 35.470 -34.984 1.00 39.03 209 VAL A C 1
ATOM 1640 O O . VAL A 1 209 ? 53.429 36.014 -35.001 1.00 39.03 209 VAL A O 1
ATOM 1643 N N . ALA A 1 210 ? 52.127 34.281 -34.399 1.00 36.88 210 ALA A N 1
ATOM 1644 C CA . ALA A 1 210 ? 52.893 33.075 -34.752 1.00 36.88 210 ALA A CA 1
ATOM 1645 C C . ALA A 1 210 ? 52.304 31.810 -34.099 1.00 36.88 210 ALA A C 1
ATOM 1647 O O . ALA A 1 210 ? 52.183 31.704 -32.884 1.00 36.88 210 ALA A O 1
ATOM 1648 N N . ILE A 1 211 ? 51.977 30.835 -34.950 1.00 46.59 211 ILE A N 1
ATOM 1649 C CA . ILE A 1 211 ? 51.664 29.442 -34.618 1.00 46.59 211 ILE A CA 1
ATOM 1650 C C . ILE A 1 211 ? 52.945 28.61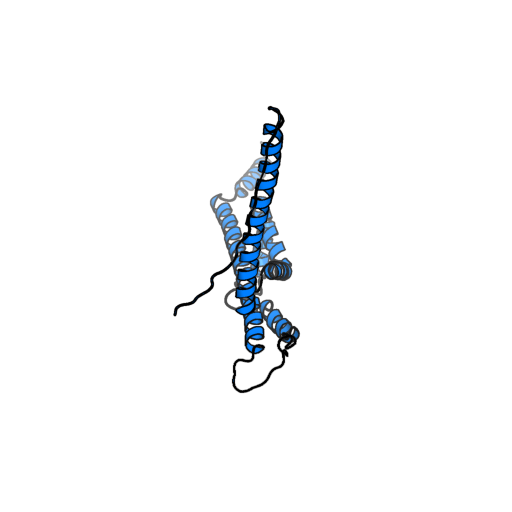5 -34.803 1.00 46.59 211 ILE A C 1
ATOM 1652 O O . ILE A 1 211 ? 53.570 28.723 -35.858 1.00 46.59 211 ILE A O 1
ATOM 1656 N N . LYS A 1 212 ? 53.274 27.740 -33.843 1.00 45.38 212 LYS A N 1
ATOM 1657 C CA . LYS A 1 212 ? 53.912 26.409 -34.017 1.00 45.38 212 LYS A CA 1
ATOM 1658 C C . LYS A 1 212 ? 53.892 25.701 -32.651 1.00 45.38 212 LYS A C 1
ATOM 1660 O O . LYS A 1 212 ? 54.292 26.304 -31.667 1.00 45.38 212 LYS A O 1
ATOM 1665 N N . LYS A 1 213 ? 53.134 24.603 -32.510 1.00 51.03 213 LYS A N 1
ATOM 1666 C CA . LYS A 1 213 ? 53.564 23.191 -32.647 1.00 51.03 213 LYS A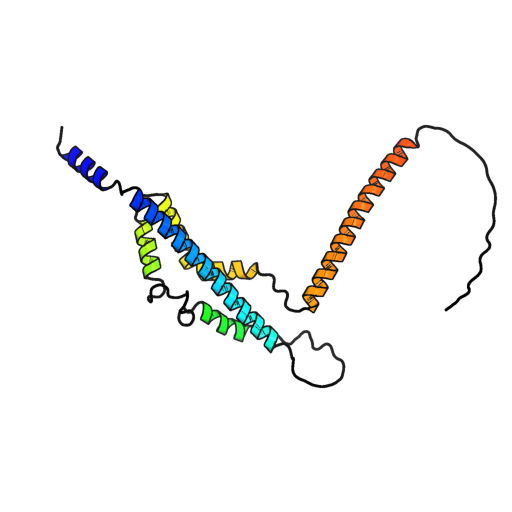 CA 1
ATOM 1667 C C . LYS A 1 213 ? 54.738 22.854 -31.729 1.00 51.03 213 LYS A C 1
ATOM 1669 O O . LYS A 1 213 ? 55.807 23.390 -31.962 1.00 51.03 213 LYS A O 1
ATOM 1674 N N . ASP A 1 214 ? 54.532 21.923 -30.801 1.00 45.28 214 ASP A N 1
ATOM 1675 C CA . ASP A 1 214 ? 55.277 20.660 -30.778 1.00 45.28 214 ASP A CA 1
ATOM 1676 C C . ASP A 1 214 ? 54.563 19.612 -29.903 1.00 45.28 214 ASP A C 1
ATOM 1678 O O . ASP A 1 214 ? 53.664 19.954 -29.137 1.00 45.28 214 ASP A O 1
ATOM 1682 N N . LEU A 1 215 ? 54.920 18.357 -30.198 1.00 42.94 215 LEU A N 1
ATOM 1683 C CA . LEU A 1 215 ? 54.312 17.049 -29.907 1.00 42.94 215 LEU A CA 1
ATOM 1684 C C . LEU A 1 215 ? 53.722 16.811 -28.509 1.00 42.94 215 LEU A C 1
ATOM 1686 O O . LEU A 1 215 ? 54.384 17.153 -27.506 1.00 42.94 215 LEU A O 1
#

pLDDT: mean 72.34, std 19.82, range [29.2, 95.62]

Foldseek 3Di:
DDVVVVVVVVVVVVLPPDPVVVVVLVVVLVVLVVLLVVLLVVLLVQLVVLQLVLLVVLDDDDDDDDDDDCPVPPSDRPVVVSVVSSVVSQVLPPVVPRQCPPVPRCPVVLVSLVVQLVRPDPVSNVSSVVSNVCVVCVVVSSVVVNVPDDDPRDPVSVVVVVVVVVVVVVVVVVVVVVVVVVVVVVVVVVVPPPDDDDDDDDDDDDDDDDDDDDD

Organism: Daphnia pulex (NCBI:txid6669)

Secondary structure (DSSP, 8-state):
--HHHHHHHHHHHHTS--HHHHHHHHHHHHHHHHHHHHHHHHHHHHHHHHHHHHHHHHS--S---------TT-----HHHHHHHHHHHHSTTS-TTTTTTTSSTTHHHHHHHHHHHTSS-HHHHHHHHHHHHHHHSHHHHHHHHHHT-----SHHHHHHHHHHHHHHHHHHHHHHHHHHHHHHHHHHHHHTTSS--------------------

InterPro domains:
  IPR015925 Ryanodine/Inositol 1,4,5-trisphosphate receptor [PTHR45816] (10-190)